Protein AF-A0A0F9MLT6-F1 (afdb_monomer)

Radius of gyration: 24.81 Å; Cα contacts (8 Å, |Δi|>4): 123; chains: 1; bounding box: 58×49×63 Å

Nearest PDB structures (foldseek):
  3cra-assembly1_A  TM=8.808E-01  e=5.883E-10  Escherichia coli K-12
  3cra-assembly1_B  TM=7.191E-01  e=1.212E-10  Escherichia coli K-12
  3crc-assembly1_B  TM=7.198E-01  e=2.195E-09  Escherichia coli K-12
  5ie9-assembly1_C  TM=7.929E-01  e=5.640E-02  Bacillus cereus

Mean predicted aligned error: 12.34 Å

Structure (mmCIF, N/CA/C/O backbone):
data_AF-A0A0F9MLT6-F1
#
_entry.id   AF-A0A0F9MLT6-F1
#
loop_
_atom_site.group_PDB
_atom_site.id
_atom_site.type_symbol
_atom_site.label_atom_id
_atom_site.label_alt_id
_atom_site.label_comp_id
_atom_site.label_asym_id
_atom_site.label_entity_id
_atom_site.label_seq_id
_atom_site.pdbx_PDB_ins_code
_atom_site.Cartn_x
_atom_site.Cartn_y
_atom_site.Cartn_z
_atom_site.occupancy
_atom_site.B_iso_or_equiv
_atom_site.auth_seq_id
_atom_site.auth_comp_id
_atom_site.auth_asym_id
_atom_site.auth_atom_id
_atom_site.pdbx_PDB_model_num
ATOM 1 N N . ARG A 1 1 ? -17.584 10.308 -14.065 1.00 58.72 1 ARG A N 1
ATOM 2 C CA . ARG A 1 1 ? -16.206 10.814 -13.891 1.00 58.72 1 ARG A CA 1
ATOM 3 C C . ARG A 1 1 ? -16.273 12.293 -14.201 1.00 58.72 1 ARG A C 1
ATOM 5 O O . ARG A 1 1 ? -17.079 12.650 -15.048 1.00 58.72 1 ARG A O 1
ATOM 12 N N . ASP A 1 2 ? -15.562 13.112 -13.441 1.00 84.62 2 ASP A N 1
ATOM 13 C CA . ASP A 1 2 ? -15.470 14.539 -13.727 1.00 84.62 2 ASP A CA 1
ATOM 14 C C . ASP A 1 2 ? -14.322 14.723 -14.721 1.00 84.62 2 ASP A C 1
ATOM 16 O O . ASP A 1 2 ? -13.151 14.760 -14.342 1.00 84.62 2 ASP A O 1
ATOM 20 N N . ASP A 1 3 ? -14.658 14.653 -16.006 1.00 90.69 3 ASP A N 1
ATOM 21 C CA . ASP A 1 3 ? -13.666 14.680 -17.080 1.00 90.69 3 ASP A CA 1
ATOM 22 C C . ASP A 1 3 ? -13.005 16.068 -17.199 1.00 90.69 3 ASP A C 1
ATOM 24 O O . ASP A 1 3 ? -11.862 16.157 -17.653 1.00 90.69 3 ASP A O 1
ATOM 28 N N . ASP A 1 4 ? -13.667 17.127 -16.716 1.00 91.06 4 ASP A N 1
ATOM 29 C CA . ASP A 1 4 ? -13.109 18.480 -16.654 1.00 91.06 4 ASP A CA 1
ATOM 30 C C . ASP A 1 4 ? -12.012 18.572 -15.586 1.00 91.06 4 ASP A C 1
ATOM 32 O O . ASP A 1 4 ? -10.912 19.040 -15.885 1.00 91.06 4 ASP A O 1
ATOM 36 N N . ALA A 1 5 ? -12.245 18.014 -14.392 1.00 85.56 5 ALA A N 1
ATOM 37 C CA . ALA A 1 5 ? -11.213 17.927 -13.356 1.00 85.56 5 ALA A CA 1
ATOM 38 C C . ALA A 1 5 ? -9.995 17.100 -13.815 1.00 85.56 5 ALA A C 1
ATOM 40 O O . ALA A 1 5 ? -8.851 17.475 -13.577 1.00 85.56 5 ALA A O 1
ATOM 41 N N . VAL A 1 6 ? -10.213 15.988 -14.533 1.00 89.06 6 VAL A N 1
ATOM 42 C CA . VAL A 1 6 ? -9.104 15.190 -15.097 1.00 89.06 6 VAL A CA 1
ATOM 43 C C . VAL A 1 6 ? -8.311 15.992 -16.130 1.00 89.06 6 VAL A C 1
ATOM 45 O O . VAL A 1 6 ? -7.084 15.896 -16.175 1.00 89.06 6 VAL A O 1
ATOM 48 N N . ARG A 1 7 ? -8.988 16.776 -16.974 1.00 93.44 7 ARG A N 1
ATOM 49 C CA . ARG A 1 7 ? -8.332 17.624 -17.974 1.00 93.44 7 ARG A CA 1
ATOM 50 C C . ARG A 1 7 ? -7.461 18.702 -17.324 1.00 93.44 7 ARG A C 1
ATOM 52 O O . ARG A 1 7 ? -6.377 18.963 -17.843 1.00 93.44 7 ARG A O 1
ATOM 59 N N . GLU A 1 8 ? -7.921 19.305 -16.232 1.00 93.50 8 GLU A N 1
ATOM 60 C CA . GLU A 1 8 ? -7.165 20.302 -15.464 1.00 93.50 8 GLU A CA 1
ATOM 61 C C . GLU A 1 8 ? -5.879 19.696 -14.878 1.00 93.50 8 GLU A C 1
ATOM 63 O O . GLU A 1 8 ? -4.784 20.160 -15.193 1.00 93.50 8 GLU A O 1
ATOM 68 N N . GLU A 1 9 ? -5.992 18.564 -14.177 1.00 92.19 9 GLU A N 1
ATOM 69 C CA . GLU A 1 9 ? -4.852 17.838 -13.590 1.00 92.19 9 GLU A CA 1
ATOM 70 C C . GLU A 1 9 ? -3.819 17.393 -14.645 1.00 92.19 9 GLU A C 1
ATOM 72 O O . GLU A 1 9 ? -2.604 17.448 -14.432 1.00 92.19 9 GLU A O 1
ATOM 77 N N . LEU A 1 10 ? -4.280 16.963 -15.826 1.00 94.00 10 LEU A N 1
ATOM 78 C CA . LEU A 1 10 ? -3.387 16.636 -16.943 1.00 94.00 10 LEU A CA 1
ATOM 79 C C . LEU A 1 10 ? -2.669 17.875 -17.495 1.00 94.00 10 LEU A C 1
ATOM 81 O O . LEU A 1 10 ? -1.519 17.767 -17.926 1.00 94.00 10 LEU A O 1
ATOM 85 N N . GLY A 1 11 ? -3.328 19.036 -17.481 1.00 94.38 11 GLY A N 1
ATOM 86 C CA . GLY A 1 11 ? -2.720 20.319 -17.825 1.00 94.38 11 GLY A CA 1
ATOM 87 C C . GLY A 1 11 ? -1.592 20.690 -16.863 1.00 94.38 11 GLY A C 1
ATOM 88 O O . GLY A 1 11 ? -0.494 21.028 -17.311 1.00 94.38 11 GLY A O 1
ATOM 89 N N . ASP A 1 12 ? -1.818 20.534 -15.560 1.00 94.25 12 ASP A N 1
ATOM 90 C CA . ASP A 1 12 ? -0.810 20.796 -14.528 1.00 94.25 12 ASP A CA 1
ATOM 91 C C . ASP A 1 12 ? 0.384 19.843 -14.632 1.00 94.25 12 ASP A C 1
ATOM 93 O O . ASP A 1 12 ? 1.544 20.257 -14.534 1.00 94.25 12 ASP A O 1
ATOM 97 N N . LEU A 1 13 ? 0.130 18.563 -14.914 1.00 94.31 13 LEU A N 1
ATOM 98 C CA . LEU A 1 13 ? 1.196 17.593 -15.148 1.00 94.31 13 LEU A CA 1
ATOM 99 C C . LEU A 1 13 ? 2.006 17.927 -16.411 1.00 94.31 13 LEU A C 1
ATOM 101 O O . LEU A 1 13 ? 3.236 17.824 -16.404 1.00 94.31 13 LEU A O 1
ATOM 105 N N . LEU A 1 14 ? 1.344 18.370 -17.486 1.00 94.50 14 LEU A N 1
ATOM 106 C CA . LEU A 1 14 ? 2.020 18.830 -18.699 1.00 94.50 14 LEU A CA 1
ATOM 107 C C . LEU A 1 14 ? 2.882 20.070 -18.426 1.00 94.50 14 LEU A C 1
ATOM 109 O O . LEU A 1 14 ? 4.009 20.143 -18.922 1.00 94.50 14 LEU A O 1
ATOM 113 N N . LEU A 1 15 ? 2.401 21.006 -17.603 1.00 95.06 15 LEU A N 1
ATOM 114 C CA . LEU A 1 15 ? 3.163 22.185 -17.193 1.00 95.06 15 LEU A CA 1
ATOM 115 C C . LEU A 1 15 ? 4.480 21.793 -16.508 1.00 95.06 15 LEU A C 1
ATOM 117 O O . LEU A 1 15 ? 5.524 22.349 -16.851 1.00 95.06 15 LEU A O 1
ATOM 121 N N . GLN A 1 16 ? 4.466 20.799 -15.610 1.00 95.38 16 GLN A N 1
ATOM 122 C CA . GLN A 1 16 ? 5.691 20.295 -14.969 1.00 95.38 16 GLN A CA 1
ATOM 123 C C . GLN A 1 16 ? 6.699 19.758 -15.995 1.00 95.38 16 GLN A C 1
ATOM 125 O O . GLN A 1 16 ? 7.893 20.057 -15.918 1.00 95.38 16 GLN A O 1
ATOM 130 N N . ILE A 1 17 ? 6.229 18.995 -16.988 1.00 95.31 17 ILE A N 1
ATOM 131 C CA . ILE A 1 17 ? 7.084 18.435 -18.046 1.00 95.31 17 ILE A CA 1
ATOM 132 C C . ILE A 1 17 ? 7.727 19.557 -18.867 1.00 95.31 17 ILE A C 1
ATOM 134 O O . ILE A 1 17 ? 8.944 19.553 -19.060 1.00 95.31 17 ILE A O 1
ATOM 138 N N . VAL A 1 18 ? 6.928 20.533 -19.311 1.00 95.25 18 VAL A N 1
ATOM 139 C CA . VAL A 1 18 ? 7.412 21.685 -20.089 1.00 95.25 18 VAL A CA 1
ATOM 140 C C . VAL A 1 18 ? 8.435 22.488 -19.287 1.00 95.25 18 VAL A C 1
ATOM 142 O O . VAL A 1 18 ? 9.485 22.852 -19.818 1.00 95.25 18 VAL A O 1
ATOM 145 N N . PHE A 1 19 ? 8.176 22.718 -17.998 1.00 96.56 19 PHE A N 1
ATOM 146 C CA . PHE A 1 19 ? 9.077 23.471 -17.130 1.00 96.56 19 PHE A CA 1
ATOM 147 C C . PHE A 1 19 ? 10.428 22.764 -16.952 1.00 96.56 19 PHE A C 1
ATOM 149 O O . PHE A 1 19 ? 11.484 23.376 -17.122 1.00 96.56 19 PHE A O 1
ATOM 156 N N . HIS A 1 20 ? 10.425 21.453 -16.691 1.00 96.00 20 HIS A N 1
ATOM 157 C CA . HIS A 1 20 ? 11.659 20.674 -16.578 1.00 96.00 20 HIS A CA 1
ATOM 158 C C . HIS A 1 20 ? 12.439 20.590 -17.893 1.00 96.00 20 HIS A C 1
ATOM 160 O O . HIS A 1 20 ? 13.666 20.713 -17.868 1.00 96.00 20 HIS A O 1
ATOM 166 N N . ALA A 1 21 ? 11.754 20.422 -19.028 1.00 95.69 21 ALA A N 1
ATOM 167 C CA . ALA A 1 21 ? 12.383 20.446 -20.347 1.00 95.69 21 ALA A CA 1
ATOM 168 C C . ALA A 1 21 ? 13.030 21.810 -20.630 1.00 95.69 21 ALA A C 1
ATOM 170 O O . ALA A 1 21 ? 14.153 21.865 -21.125 1.00 95.69 21 ALA A O 1
ATOM 171 N N . ARG A 1 22 ? 12.381 22.914 -20.238 1.00 95.50 22 ARG A N 1
ATOM 172 C CA . ARG A 1 22 ? 12.958 24.254 -20.385 1.00 95.50 22 ARG A CA 1
ATOM 173 C C . ARG A 1 22 ? 14.213 24.446 -19.531 1.00 95.50 22 ARG A C 1
ATOM 175 O O . ARG A 1 22 ? 15.230 24.903 -20.044 1.00 95.50 22 ARG A O 1
ATOM 182 N N . LEU A 1 23 ? 14.177 24.040 -18.261 1.00 95.88 23 LEU A N 1
ATOM 183 C CA . LEU A 1 23 ? 15.349 24.087 -17.376 1.00 95.88 23 LEU A CA 1
ATOM 184 C C . LEU A 1 23 ? 16.500 23.190 -17.861 1.00 95.88 23 LEU A C 1
ATOM 186 O O . LEU A 1 23 ? 17.663 23.446 -17.554 1.00 95.88 23 LEU A O 1
ATOM 190 N N . ALA A 1 24 ? 16.200 22.081 -18.540 1.00 96.25 24 ALA A N 1
ATOM 191 C CA . ALA A 1 24 ? 17.212 21.224 -19.156 1.00 96.25 24 ALA A CA 1
ATOM 192 C C . ALA A 1 24 ? 17.819 21.877 -20.406 1.00 96.25 24 ALA A C 1
ATOM 194 O O . ALA A 1 24 ? 19.039 21.847 -20.567 1.00 96.25 24 ALA A O 1
ATOM 195 N N . GLN A 1 25 ? 16.990 22.533 -21.220 1.00 95.94 25 GLN A N 1
ATOM 196 C CA . GLN A 1 25 ? 17.418 23.265 -22.410 1.00 95.94 25 GLN A CA 1
ATOM 197 C C . GLN A 1 25 ? 18.344 24.434 -22.054 1.00 95.94 25 GLN A C 1
ATOM 199 O O . GLN A 1 25 ? 19.357 24.633 -22.715 1.00 95.94 25 GLN A O 1
ATOM 204 N N . GLU A 1 26 ? 18.048 25.175 -20.982 1.00 95.62 26 GLU A N 1
ATOM 205 C CA . GLU A 1 26 ? 18.910 26.261 -20.478 1.00 95.62 26 GLU A CA 1
ATOM 206 C C . GLU A 1 26 ? 20.291 25.779 -20.016 1.00 95.62 26 GLU A C 1
ATOM 208 O O . GLU A 1 26 ? 21.240 26.556 -19.981 1.00 95.62 26 GLU A O 1
ATOM 213 N N . ARG A 1 27 ? 20.410 24.492 -19.680 1.00 96.06 27 ARG A N 1
ATOM 214 C CA . ARG A 1 27 ? 21.672 23.830 -19.328 1.00 96.06 27 ARG A CA 1
ATOM 215 C C . ARG A 1 27 ? 22.271 23.048 -20.499 1.00 96.06 27 ARG A C 1
ATOM 217 O O . ARG A 1 27 ? 23.169 22.244 -20.273 1.00 96.06 27 ARG A O 1
ATOM 224 N N . GLU A 1 28 ? 21.743 23.241 -21.709 1.00 95.00 28 GLU A N 1
ATOM 225 C CA . GLU A 1 28 ? 22.167 22.568 -22.945 1.00 95.00 28 GLU A CA 1
ATOM 226 C C . GLU A 1 28 ? 22.152 21.025 -22.849 1.00 95.00 28 GLU A C 1
ATOM 228 O O . GLU A 1 28 ? 22.910 20.343 -23.532 1.00 95.00 28 GLU A O 1
ATOM 233 N N . ALA A 1 29 ? 21.296 20.452 -21.992 1.00 96.19 29 ALA A N 1
ATOM 234 C CA . ALA A 1 29 ? 21.273 19.010 -21.730 1.00 96.19 29 ALA A CA 1
ATOM 235 C C . ALA A 1 29 ? 20.342 18.234 -22.679 1.00 96.19 29 ALA A C 1
ATOM 237 O O . ALA A 1 29 ? 20.745 17.223 -23.246 1.00 96.19 29 ALA A O 1
ATOM 238 N N . PHE A 1 30 ? 19.087 18.674 -22.798 1.00 96.62 30 PHE A N 1
ATOM 239 C CA . PHE A 1 30 ? 18.061 18.140 -23.704 1.00 96.62 30 PHE A CA 1
ATOM 240 C C . PHE A 1 30 ? 16.887 19.122 -23.779 1.00 96.62 30 PHE A C 1
ATOM 242 O O . PHE A 1 30 ? 16.758 19.995 -22.914 1.00 96.62 30 PHE A O 1
ATOM 249 N N . ASP A 1 31 ? 16.007 18.961 -24.765 1.00 95.06 31 ASP A N 1
ATOM 250 C CA . ASP A 1 31 ? 14.795 19.770 -24.910 1.00 95.06 31 ASP A CA 1
ATOM 251 C C . ASP A 1 31 ? 13.493 18.941 -24.944 1.00 95.06 31 ASP A C 1
ATOM 253 O O . ASP A 1 31 ? 13.466 17.731 -24.707 1.00 95.06 31 ASP A O 1
ATOM 257 N N . MET A 1 32 ? 12.364 19.614 -25.189 1.00 94.88 32 MET A N 1
ATOM 258 C CA . MET A 1 32 ? 11.056 18.958 -25.254 1.00 94.88 32 MET A CA 1
ATOM 259 C C . MET A 1 32 ? 10.951 17.965 -26.425 1.00 94.88 32 MET A C 1
ATOM 261 O O . MET A 1 32 ? 10.276 16.942 -26.303 1.00 94.88 32 MET A O 1
ATOM 265 N N . SER A 1 33 ? 11.626 18.234 -27.543 1.00 94.62 33 SER A N 1
ATOM 266 C CA . SER A 1 33 ? 11.664 17.345 -28.706 1.00 94.62 33 SER A CA 1
ATOM 267 C C . SER A 1 33 ? 12.351 16.029 -28.349 1.00 94.62 33 SER A C 1
ATOM 269 O O . SER A 1 33 ? 11.846 14.962 -28.703 1.00 94.62 33 SER A O 1
ATOM 271 N N . ASP A 1 34 ? 13.444 16.090 -27.585 1.00 93.44 34 ASP A N 1
ATOM 272 C CA . ASP A 1 34 ? 14.153 14.904 -27.094 1.00 93.44 34 ASP A CA 1
ATOM 273 C C . ASP A 1 34 ? 13.278 14.053 -26.165 1.00 93.44 34 ASP A C 1
ATOM 275 O O . ASP A 1 34 ? 13.250 12.825 -26.277 1.00 93.44 34 ASP A O 1
ATOM 279 N N . VAL A 1 35 ? 12.510 14.692 -25.271 1.00 93.62 35 VAL A N 1
ATOM 280 C CA . VAL A 1 35 ? 11.569 14.001 -24.372 1.00 93.62 35 VAL A CA 1
ATOM 281 C C . VAL A 1 35 ? 10.480 13.280 -25.173 1.00 93.62 35 VAL A C 1
ATOM 283 O O . VAL A 1 35 ? 10.226 12.095 -24.935 1.00 93.62 35 VAL A O 1
ATOM 286 N N . VAL A 1 36 ? 9.863 13.968 -26.143 1.00 94.12 36 VAL A N 1
ATOM 287 C CA . VAL A 1 36 ? 8.805 13.406 -27.004 1.00 94.12 36 VAL A CA 1
ATOM 288 C C . VAL A 1 36 ? 9.344 12.268 -27.869 1.00 94.12 36 VAL A C 1
ATOM 290 O O . VAL A 1 36 ? 8.702 11.220 -27.984 1.00 94.12 36 VAL A O 1
ATOM 293 N N . LYS A 1 37 ? 10.541 12.427 -28.435 1.00 91.56 37 LYS A N 1
ATOM 294 C CA . LYS A 1 37 ? 11.204 11.373 -29.202 1.00 91.56 37 LYS A CA 1
ATOM 295 C C . LYS A 1 37 ? 11.505 10.161 -28.322 1.00 91.56 37 LYS A C 1
ATOM 297 O O . LYS A 1 37 ? 11.128 9.051 -28.673 1.00 91.56 37 LYS A O 1
ATOM 302 N N . GLY A 1 38 ? 12.066 10.369 -27.132 1.00 88.75 38 GLY A N 1
ATOM 303 C CA . GLY A 1 38 ? 12.405 9.287 -26.209 1.00 88.75 38 GLY A CA 1
ATOM 304 C C . GLY A 1 38 ? 11.201 8.460 -25.744 1.00 88.75 38 GLY A C 1
ATOM 305 O O . GLY A 1 38 ? 11.329 7.246 -25.573 1.00 88.75 38 GLY A O 1
ATOM 306 N N . ILE A 1 39 ? 10.028 9.074 -25.534 1.00 87.88 39 ILE A N 1
ATOM 307 C CA . ILE A 1 39 ? 8.804 8.314 -25.227 1.00 87.88 39 ILE A CA 1
ATOM 308 C C . ILE A 1 39 ? 8.218 7.640 -26.471 1.00 87.88 39 ILE A C 1
ATOM 310 O O . ILE A 1 39 ? 7.756 6.507 -26.359 1.00 87.88 39 ILE A O 1
ATOM 314 N N . SER A 1 40 ? 8.285 8.282 -27.641 1.00 85.81 40 SER A N 1
ATOM 315 C CA . SER A 1 40 ? 7.812 7.709 -28.910 1.00 85.81 40 SER A CA 1
ATOM 316 C C . SER A 1 40 ? 8.615 6.463 -29.287 1.00 85.81 40 SER A C 1
ATOM 318 O O . SER A 1 40 ? 8.032 5.405 -29.518 1.00 85.81 40 SER A O 1
ATOM 320 N N . ASP A 1 41 ? 9.944 6.551 -29.227 1.00 85.38 41 ASP A N 1
ATOM 321 C CA . ASP A 1 41 ? 10.852 5.433 -29.489 1.00 85.38 41 ASP A CA 1
ATOM 322 C C . ASP A 1 41 ? 10.596 4.285 -28.501 1.00 85.38 41 ASP A C 1
ATOM 324 O O . ASP A 1 41 ? 10.468 3.134 -28.914 1.00 85.38 41 ASP A O 1
ATOM 328 N N . LYS A 1 42 ? 10.412 4.586 -27.204 1.00 79.56 42 LYS A N 1
ATOM 329 C CA . LYS A 1 42 ? 10.029 3.582 -26.191 1.00 79.56 42 LYS A CA 1
ATOM 330 C C . LYS A 1 42 ? 8.661 2.971 -26.450 1.00 79.56 42 LYS A C 1
ATOM 332 O O . LYS A 1 42 ? 8.454 1.800 -26.157 1.00 79.56 42 LYS A O 1
ATOM 337 N N . MET A 1 43 ? 7.694 3.756 -26.914 1.00 78.31 43 MET A N 1
ATOM 338 C CA . MET A 1 43 ? 6.346 3.272 -27.190 1.00 78.31 43 MET A CA 1
ATOM 339 C C . MET A 1 43 ? 6.376 2.257 -28.334 1.00 78.31 43 MET A C 1
ATOM 341 O O . MET A 1 43 ? 5.800 1.178 -28.186 1.00 78.31 43 MET A O 1
ATOM 345 N N . VAL A 1 44 ? 7.124 2.559 -29.399 1.00 78.25 44 VAL A N 1
ATOM 346 C CA . VAL A 1 44 ? 7.354 1.662 -30.540 1.00 78.25 44 VAL A CA 1
ATOM 347 C C . VAL A 1 44 ? 8.183 0.441 -30.130 1.00 78.25 44 VAL A C 1
ATOM 349 O O . VAL A 1 44 ? 7.788 -0.687 -30.423 1.00 78.25 44 VAL A O 1
ATOM 352 N N . SER A 1 45 ? 9.287 0.625 -29.393 1.00 71.94 45 SER A N 1
ATOM 353 C CA . SER A 1 45 ? 10.157 -0.483 -28.966 1.00 71.94 45 SER A CA 1
ATOM 354 C C . SER A 1 45 ? 9.437 -1.463 -28.040 1.00 71.94 45 SER A C 1
ATOM 356 O O . SER A 1 45 ? 9.696 -2.665 -28.080 1.00 71.94 45 SER A O 1
ATOM 358 N N . ARG A 1 46 ? 8.502 -0.979 -27.223 1.00 68.50 46 ARG A N 1
ATOM 359 C CA . ARG A 1 46 ? 7.805 -1.786 -26.218 1.00 68.50 46 ARG A CA 1
ATOM 360 C C . ARG A 1 46 ? 6.486 -2.382 -26.681 1.00 68.50 46 ARG A C 1
ATOM 362 O O . ARG A 1 46 ? 6.013 -3.321 -26.052 1.00 68.50 46 ARG A O 1
ATOM 369 N N . HIS A 1 47 ? 5.900 -1.881 -27.764 1.00 69.81 47 HIS A N 1
ATOM 370 C CA . HIS A 1 47 ? 4.641 -2.409 -28.291 1.00 69.81 47 HIS A CA 1
ATOM 371 C C . HIS A 1 47 ? 4.791 -2.850 -29.750 1.00 69.81 47 HIS A C 1
ATOM 373 O O . HIS A 1 47 ? 4.064 -2.363 -30.615 1.00 69.81 47 HIS A O 1
ATOM 379 N N . PRO A 1 48 ? 5.695 -3.803 -30.052 1.00 67.25 48 PRO A N 1
ATOM 380 C CA . PRO A 1 48 ? 5.832 -4.332 -31.405 1.00 67.25 48 PRO A CA 1
ATOM 381 C C . PRO A 1 48 ? 4.547 -5.007 -31.904 1.00 67.25 48 PRO A C 1
ATOM 383 O O . PRO A 1 48 ? 4.368 -5.112 -33.100 1.00 67.25 48 PRO A O 1
ATOM 386 N N . HIS A 1 49 ? 3.626 -5.411 -31.028 1.00 65.88 49 HIS A N 1
ATOM 387 C CA . HIS A 1 49 ? 2.301 -5.918 -31.409 1.00 65.88 49 HIS A CA 1
ATOM 388 C C . HIS A 1 49 ? 1.340 -4.821 -31.896 1.00 65.88 49 HIS A C 1
ATOM 390 O O . HIS A 1 49 ? 0.387 -5.111 -32.608 1.00 65.88 49 HIS A O 1
ATOM 396 N N . VAL A 1 50 ? 1.569 -3.562 -31.502 1.00 67.62 50 VAL A N 1
ATOM 397 C CA . VAL A 1 50 ? 0.786 -2.398 -31.958 1.00 67.62 50 VAL A CA 1
ATOM 398 C C . VAL A 1 50 ? 1.447 -1.741 -33.170 1.00 67.62 50 VAL A C 1
ATOM 400 O O . VAL A 1 50 ? 0.757 -1.235 -34.049 1.00 67.62 50 VAL A O 1
ATOM 403 N N . PHE A 1 51 ? 2.783 -1.739 -33.216 1.00 68.38 51 PHE A N 1
ATOM 404 C CA . PHE A 1 51 ? 3.578 -1.004 -34.207 1.00 68.38 51 PHE A CA 1
ATOM 405 C C . PHE A 1 51 ? 4.415 -1.908 -35.141 1.00 68.38 51 PHE A C 1
ATOM 407 O O . PHE A 1 51 ? 5.265 -1.405 -35.871 1.00 68.38 51 PHE A O 1
ATOM 414 N N . GLY A 1 52 ? 4.207 -3.229 -35.112 1.00 64.75 52 GLY A N 1
ATOM 415 C CA . GLY A 1 52 ? 4.987 -4.260 -35.817 1.00 64.75 52 GLY A CA 1
ATOM 416 C C . GLY A 1 52 ? 4.186 -5.558 -36.061 1.00 64.75 52 GLY A C 1
ATOM 417 O O . GLY A 1 52 ? 3.009 -5.487 -36.395 1.00 64.75 52 GLY A O 1
ATOM 418 N N . SER A 1 53 ? 4.827 -6.734 -35.970 1.00 56.75 53 SER A N 1
ATOM 419 C CA . SER A 1 53 ? 4.283 -8.048 -36.384 1.00 56.75 53 SER A CA 1
ATOM 420 C C . SER A 1 53 ? 3.217 -8.647 -35.447 1.00 56.75 53 SER A C 1
ATOM 422 O O . SER A 1 53 ? 3.185 -8.327 -34.264 1.00 56.75 53 SER A O 1
ATOM 424 N N . GLU A 1 54 ? 2.366 -9.537 -35.979 1.00 50.78 54 GLU A N 1
ATOM 425 C CA . GLU A 1 54 ? 1.288 -10.235 -35.251 1.00 50.78 54 GLU A CA 1
ATOM 426 C C . GLU A 1 54 ? 1.839 -11.148 -34.136 1.00 50.78 54 GLU A C 1
ATOM 428 O O . GLU A 1 54 ? 2.767 -11.922 -34.362 1.00 50.78 54 GLU A O 1
ATOM 433 N N . PHE A 1 55 ? 1.258 -11.052 -32.935 1.00 54.25 55 PHE A N 1
ATOM 434 C CA . PHE A 1 55 ? 1.552 -11.916 -31.784 1.00 54.25 55 PHE A CA 1
ATOM 435 C C . PHE A 1 55 ? 0.288 -12.681 -31.382 1.00 54.25 55 PHE A C 1
ATOM 437 O O . PHE A 1 55 ? -0.815 -12.144 -31.492 1.00 54.25 55 PHE A O 1
ATOM 444 N N . GLU A 1 56 ? 0.447 -13.913 -30.893 1.00 52.56 56 GLU A N 1
ATOM 445 C CA . GLU A 1 56 ? -0.676 -14.824 -30.641 1.00 52.56 56 GLU A CA 1
ATOM 446 C C . GLU A 1 56 ? -1.310 -14.647 -29.246 1.00 52.56 56 GLU A C 1
ATOM 448 O O . GLU A 1 56 ? -2.498 -14.938 -29.089 1.00 52.56 56 GLU A O 1
ATOM 453 N N . THR A 1 57 ? -0.590 -14.127 -28.232 1.00 57.09 57 THR A N 1
ATOM 454 C CA . THR A 1 57 ? -1.128 -14.007 -26.857 1.00 57.09 57 THR A CA 1
ATOM 455 C C . THR A 1 57 ? -0.663 -12.774 -26.056 1.00 57.09 57 THR A C 1
ATOM 457 O O . THR A 1 57 ? 0.402 -12.201 -26.278 1.00 57.09 57 THR A O 1
ATOM 460 N N . ALA A 1 58 ? -1.469 -12.354 -25.067 1.00 55.25 58 ALA A N 1
ATOM 461 C CA . ALA A 1 58 ? -1.194 -11.189 -24.212 1.00 55.25 58 ALA A CA 1
ATOM 462 C C . ALA A 1 58 ? -0.061 -11.413 -23.184 1.00 55.25 58 ALA A C 1
ATOM 464 O O . ALA A 1 58 ? 0.588 -10.456 -22.760 1.00 55.25 58 ALA A O 1
ATOM 465 N N . GLU A 1 59 ? 0.192 -12.660 -22.783 1.00 56.47 59 GLU A N 1
ATOM 466 C CA . GLU A 1 59 ? 1.243 -13.013 -21.816 1.00 56.47 59 GLU A CA 1
ATOM 467 C C . GLU A 1 59 ? 2.644 -12.914 -22.440 1.00 56.47 59 GLU A C 1
ATOM 469 O O . GLU A 1 59 ? 3.568 -12.390 -21.810 1.00 56.47 59 GLU A O 1
ATOM 474 N N . GLU A 1 60 ? 2.786 -13.293 -23.715 1.00 57.72 60 GLU A N 1
ATOM 475 C CA . GLU A 1 60 ? 4.023 -13.128 -24.492 1.00 57.72 60 GLU A CA 1
ATOM 476 C C . GLU A 1 60 ? 4.401 -11.649 -24.668 1.00 57.72 60 GLU A C 1
ATOM 478 O O . GLU A 1 60 ? 5.574 -11.276 -24.570 1.00 57.72 60 GLU A O 1
ATOM 483 N N . VAL A 1 61 ? 3.399 -10.783 -24.840 1.00 59.12 61 VAL A N 1
ATOM 484 C CA . VAL A 1 61 ? 3.579 -9.330 -24.967 1.00 59.12 61 VAL A CA 1
ATOM 485 C C . VAL A 1 61 ? 4.148 -8.714 -23.684 1.00 59.12 61 VAL A C 1
ATOM 487 O O . VAL A 1 61 ? 5.057 -7.883 -23.747 1.00 59.12 61 VAL A O 1
ATOM 490 N N . VAL A 1 62 ? 3.653 -9.122 -22.509 1.00 58.31 62 VAL A N 1
ATOM 491 C CA . VAL A 1 62 ? 4.131 -8.607 -21.211 1.00 58.31 62 VAL A CA 1
ATOM 492 C C . VAL A 1 62 ? 5.549 -9.101 -20.902 1.00 58.31 62 VAL A C 1
ATOM 494 O O . VAL A 1 62 ? 6.364 -8.330 -20.384 1.00 58.31 62 VAL A O 1
ATOM 497 N N . GLY A 1 63 ? 5.866 -10.354 -21.250 1.00 61.22 63 GLY A N 1
ATOM 498 C CA . GLY A 1 63 ? 7.203 -10.933 -21.086 1.00 61.22 63 GLY A CA 1
ATOM 499 C C . GLY A 1 63 ? 8.274 -10.187 -21.888 1.00 61.22 63 GLY A C 1
ATOM 500 O O . GLY A 1 63 ? 9.260 -9.715 -21.314 1.00 61.22 63 GLY A O 1
ATOM 501 N N . GLN A 1 64 ? 8.042 -9.980 -23.188 1.00 61.03 64 GLN A N 1
ATOM 502 C CA . GLN A 1 64 ? 8.993 -9.280 -24.065 1.00 61.03 64 GLN A CA 1
ATOM 503 C C . GLN A 1 64 ? 9.127 -7.783 -23.738 1.00 61.03 64 GLN A C 1
ATOM 505 O O . GLN A 1 64 ? 10.209 -7.204 -23.872 1.00 61.03 64 GLN A O 1
ATOM 510 N N . TRP A 1 65 ? 8.056 -7.143 -23.253 1.00 59.22 65 TRP A N 1
ATOM 511 C CA . TRP A 1 65 ? 8.082 -5.744 -22.803 1.00 59.22 65 TRP A CA 1
ATOM 512 C C . TRP A 1 65 ? 9.052 -5.516 -21.633 1.00 59.22 65 TRP A C 1
ATOM 514 O O . TRP A 1 65 ? 9.750 -4.499 -21.570 1.00 59.22 65 TRP A O 1
ATOM 524 N N . GLU A 1 66 ? 9.108 -6.459 -20.691 1.00 56.91 66 GLU A N 1
ATOM 525 C CA . GLU A 1 66 ? 10.039 -6.435 -19.556 1.00 56.91 66 GLU A CA 1
ATOM 526 C C . GLU A 1 66 ? 11.469 -6.823 -19.965 1.00 56.91 66 GLU A C 1
ATOM 528 O O . GLU A 1 66 ? 12.429 -6.281 -19.413 1.00 56.91 66 GLU A O 1
ATOM 533 N N . GLU A 1 67 ? 11.628 -7.726 -20.935 1.00 63.41 67 GLU A N 1
ATOM 534 C CA . GLU A 1 67 ? 12.936 -8.147 -21.450 1.00 63.41 67 GLU A CA 1
ATOM 535 C C . GLU A 1 67 ? 13.651 -7.001 -22.176 1.00 63.41 67 GLU A C 1
ATOM 537 O O . GLU A 1 67 ? 14.779 -6.652 -21.826 1.00 63.41 67 GLU A O 1
ATOM 542 N N . ARG A 1 68 ? 12.940 -6.267 -23.038 1.00 63.09 68 ARG A N 1
ATOM 543 C CA . ARG A 1 68 ? 13.472 -5.048 -23.675 1.00 63.09 68 ARG A CA 1
ATOM 544 C C . ARG A 1 68 ? 13.788 -3.934 -22.673 1.00 63.09 68 ARG A C 1
ATOM 546 O O . ARG A 1 68 ? 14.737 -3.175 -22.851 1.00 63.09 68 ARG A O 1
ATOM 553 N N . LYS A 1 69 ? 13.060 -3.860 -21.551 1.00 59.19 69 LYS A N 1
ATOM 554 C CA . LYS A 1 69 ? 13.412 -2.959 -20.436 1.00 59.19 69 LYS A CA 1
ATOM 555 C C . LYS A 1 69 ? 14.730 -3.322 -19.746 1.00 59.19 69 LYS A C 1
ATOM 557 O O . LYS A 1 69 ? 15.320 -2.433 -19.124 1.00 59.19 69 LYS A O 1
ATOM 562 N N . LYS A 1 70 ? 15.151 -4.592 -19.779 1.00 57.91 70 LYS A N 1
ATOM 563 C CA . LYS A 1 70 ? 16.466 -5.019 -19.276 1.00 57.91 70 LYS A CA 1
ATOM 564 C C . LYS A 1 70 ? 17.574 -4.628 -20.255 1.00 57.91 70 LYS A C 1
ATOM 566 O O . LYS A 1 70 ? 18.604 -4.144 -19.803 1.00 57.91 70 LYS A O 1
ATOM 571 N N . GLU A 1 71 ? 17.335 -4.763 -21.559 1.00 58.75 71 GLU A N 1
ATOM 572 C CA . GLU A 1 71 ? 18.294 -4.388 -22.612 1.00 58.75 71 GLU A CA 1
ATOM 573 C C . GLU A 1 71 ? 18.555 -2.869 -22.668 1.00 58.75 71 GLU A C 1
ATOM 575 O O . GLU A 1 71 ? 19.690 -2.437 -22.851 1.00 58.75 71 GLU A O 1
ATOM 580 N N . GLU A 1 72 ? 17.528 -2.040 -22.435 1.00 54.47 72 GLU A N 1
ATOM 581 C CA . GLU A 1 72 ? 17.612 -0.570 -22.526 1.00 54.47 72 GLU A CA 1
ATOM 582 C C . GLU A 1 72 ? 18.268 0.130 -21.309 1.00 54.47 72 GLU A C 1
ATOM 584 O O . GLU A 1 72 ? 18.479 1.345 -21.344 1.00 54.47 72 GLU A O 1
ATOM 589 N N . GLY A 1 73 ? 18.562 -0.558 -20.198 1.00 51.47 73 GLY A N 1
ATOM 590 C CA . GLY A 1 73 ? 18.890 0.121 -18.937 1.00 51.47 73 GLY A CA 1
ATOM 591 C C . GLY A 1 73 ? 20.013 -0.509 -18.126 1.00 51.47 73 GLY A C 1
ATOM 592 O O . GLY A 1 73 ? 19.720 -1.433 -17.378 1.00 51.47 73 GLY A O 1
ATOM 593 N N . LYS A 1 74 ? 21.217 0.097 -18.224 1.00 48.84 74 LYS A N 1
ATOM 594 C CA . LYS A 1 74 ? 22.388 0.078 -17.307 1.00 48.84 74 LYS A CA 1
ATOM 595 C C . LYS A 1 74 ? 22.549 -1.214 -16.506 1.00 48.84 74 LYS A C 1
ATOM 597 O O . LYS A 1 74 ? 21.728 -1.415 -15.622 1.00 48.84 74 LYS A O 1
ATOM 602 N N . MET A 1 75 ? 23.624 -1.987 -16.752 1.00 42.31 75 MET A N 1
ATOM 603 C CA . MET A 1 75 ? 24.046 -3.153 -15.944 1.00 42.31 75 MET A CA 1
ATOM 604 C C . MET A 1 75 ? 23.508 -3.049 -14.515 1.00 42.31 75 MET A C 1
ATOM 606 O O . MET A 1 75 ? 24.015 -2.281 -13.700 1.00 42.31 75 MET A O 1
ATOM 610 N N . ARG A 1 76 ? 22.398 -3.737 -14.261 1.00 53.22 76 ARG A N 1
ATOM 611 C CA . ARG A 1 76 ? 21.824 -3.824 -12.929 1.00 53.22 76 ARG A CA 1
ATOM 612 C C . ARG A 1 76 ? 22.597 -4.930 -12.246 1.00 53.22 76 ARG A C 1
ATOM 614 O O . ARG A 1 76 ? 22.538 -6.066 -12.710 1.0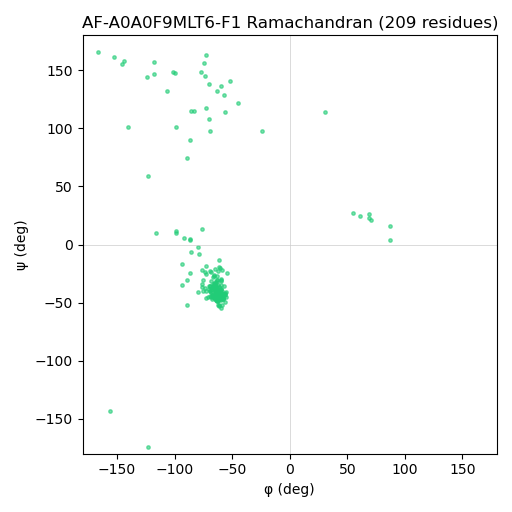0 53.22 76 ARG A O 1
ATOM 621 N N . GLU A 1 77 ? 23.354 -4.586 -11.213 1.00 58.41 77 GLU A N 1
ATOM 622 C CA . GLU A 1 77 ? 24.117 -5.565 -10.437 1.00 58.41 77 GLU A CA 1
ATOM 623 C C . GLU A 1 77 ? 23.169 -6.524 -9.700 1.00 58.41 77 GLU A C 1
ATOM 625 O O . GLU A 1 77 ? 23.507 -7.685 -9.485 1.00 58.41 77 GLU A O 1
ATOM 630 N N . SER A 1 78 ? 21.947 -6.074 -9.383 1.00 69.12 78 SER A N 1
ATOM 631 C CA . SER A 1 78 ? 20.904 -6.877 -8.750 1.00 69.12 78 SER A CA 1
ATOM 632 C C . SER A 1 78 ? 19.598 -6.908 -9.547 1.00 69.12 78 SER A C 1
ATOM 634 O O . SER A 1 78 ? 19.116 -5.904 -10.078 1.00 69.12 78 SER A O 1
ATOM 636 N N . LEU A 1 79 ? 18.926 -8.064 -9.525 1.00 63.72 79 LEU A N 1
ATOM 637 C CA . LEU A 1 79 ? 17.552 -8.237 -10.018 1.00 63.72 79 LEU A CA 1
ATOM 638 C C . LEU A 1 79 ? 16.562 -7.253 -9.363 1.00 63.72 79 LEU A C 1
ATOM 640 O O . LEU A 1 79 ? 15.532 -6.899 -9.947 1.00 63.72 79 LEU A O 1
ATOM 644 N N . LEU A 1 80 ? 16.884 -6.764 -8.164 1.00 71.81 80 LEU A N 1
ATOM 645 C CA . LEU A 1 80 ? 16.063 -5.830 -7.396 1.00 71.81 80 LEU A CA 1
ATOM 646 C C . LEU A 1 80 ? 16.307 -4.352 -7.768 1.00 71.81 80 LEU A C 1
ATOM 648 O O . LEU A 1 80 ? 15.528 -3.483 -7.367 1.00 71.81 80 LEU A O 1
ATOM 652 N N . ASP A 1 81 ? 17.296 -4.046 -8.615 1.00 70.69 81 ASP A N 1
ATOM 653 C CA . ASP A 1 81 ? 17.682 -2.666 -8.940 1.00 70.69 81 ASP A CA 1
ATOM 654 C C . ASP A 1 81 ? 16.645 -1.915 -9.781 1.00 70.69 81 ASP A C 1
ATOM 656 O O . ASP A 1 81 ? 16.067 -2.422 -10.748 1.00 70.69 81 ASP A O 1
ATOM 660 N N . GLY A 1 82 ? 16.405 -0.650 -9.445 1.00 69.25 82 GLY A N 1
ATOM 661 C CA . GLY A 1 82 ? 15.418 0.190 -10.130 1.00 69.25 82 GLY A CA 1
ATOM 662 C C . GLY A 1 82 ? 13.997 0.076 -9.572 1.00 69.25 82 GLY A C 1
ATOM 663 O O . GLY A 1 82 ? 13.052 0.491 -10.243 1.00 69.25 82 GLY A O 1
ATOM 664 N N . VAL A 1 83 ? 13.818 -0.481 -8.368 1.00 79.00 83 VAL A N 1
ATOM 665 C CA . VAL A 1 83 ? 12.635 -0.190 -7.545 1.00 79.00 83 VAL A CA 1
ATOM 666 C C . VAL A 1 83 ? 12.919 1.090 -6.741 1.00 79.00 83 VAL A C 1
ATOM 668 O O . VAL A 1 83 ? 13.836 1.084 -5.917 1.00 79.00 83 VAL A O 1
ATOM 671 N N . PRO A 1 84 ? 12.191 2.202 -6.972 1.00 79.00 84 PRO A N 1
ATOM 672 C CA . PRO A 1 84 ? 12.438 3.458 -6.266 1.00 79.00 84 PRO A CA 1
ATOM 673 C C . PRO A 1 84 ? 12.275 3.314 -4.751 1.00 79.00 84 PRO A C 1
ATOM 675 O O . PRO A 1 84 ? 11.295 2.736 -4.282 1.00 79.00 84 PRO A O 1
ATOM 678 N N . ARG A 1 85 ? 13.201 3.898 -3.980 1.00 79.69 85 ARG A N 1
ATOM 679 C CA . ARG A 1 85 ? 13.106 3.947 -2.509 1.00 79.69 85 ARG A CA 1
ATOM 680 C C . ARG A 1 85 ? 11.967 4.844 -2.013 1.00 79.69 85 ARG A C 1
ATOM 682 O O . ARG A 1 85 ? 11.490 4.639 -0.910 1.00 79.69 85 ARG A O 1
ATOM 689 N N . THR A 1 86 ? 11.533 5.801 -2.831 1.00 85.25 86 THR A N 1
ATOM 690 C CA . THR A 1 86 ? 10.450 6.758 -2.539 1.00 85.25 86 THR A CA 1
ATOM 691 C C . THR A 1 86 ? 9.046 6.183 -2.729 1.00 85.25 86 THR A C 1
ATOM 693 O O . THR A 1 86 ? 8.058 6.877 -2.518 1.00 85.25 86 THR A O 1
ATOM 696 N N . MET A 1 87 ? 8.938 4.931 -3.174 1.00 84.69 87 MET A N 1
ATOM 697 C CA . MET A 1 87 ? 7.657 4.264 -3.370 1.00 84.69 87 MET A CA 1
ATOM 698 C C . MET A 1 87 ? 7.021 3.888 -2.023 1.00 84.69 87 MET A C 1
ATOM 700 O O . MET A 1 87 ? 7.759 3.472 -1.128 1.00 84.69 87 MET A O 1
ATOM 704 N N . PRO A 1 88 ? 5.680 3.940 -1.895 1.00 91.38 88 PRO A N 1
ATOM 705 C CA . PRO A 1 88 ? 4.984 3.388 -0.735 1.00 91.38 88 PRO A CA 1
ATOM 706 C C . PRO A 1 88 ? 5.390 1.938 -0.458 1.00 91.38 88 PRO A C 1
ATOM 708 O O . PRO A 1 88 ? 5.566 1.150 -1.393 1.00 91.38 88 PRO A O 1
ATOM 711 N N . SER A 1 89 ? 5.542 1.587 0.819 1.00 92.94 89 SER A N 1
ATOM 712 C CA . SER A 1 89 ? 6.168 0.329 1.243 1.00 92.94 89 SER A CA 1
ATOM 713 C C . SER A 1 89 ? 5.449 -0.915 0.719 1.00 92.94 89 SER A C 1
ATOM 715 O O . SER A 1 89 ? 6.117 -1.827 0.235 1.00 92.94 89 SER A O 1
ATOM 717 N N . LEU A 1 90 ? 4.109 -0.937 0.712 1.00 93.12 90 LEU A N 1
ATOM 718 C CA . LEU A 1 90 ? 3.337 -2.081 0.202 1.00 93.12 90 LEU A CA 1
ATOM 719 C C . LEU A 1 90 ? 3.532 -2.265 -1.305 1.00 93.12 90 LEU A C 1
ATOM 721 O O . LEU A 1 90 ? 3.777 -3.371 -1.786 1.00 93.12 90 LEU A O 1
ATOM 725 N N . LEU A 1 91 ? 3.482 -1.166 -2.062 1.00 89.94 91 LEU A N 1
ATOM 726 C CA . LEU A 1 91 ? 3.716 -1.200 -3.504 1.00 89.94 91 LEU A CA 1
ATOM 727 C C . LEU A 1 91 ? 5.168 -1.578 -3.835 1.00 89.94 91 LEU A C 1
ATOM 729 O O . LEU A 1 91 ? 5.426 -2.299 -4.803 1.00 89.94 91 LEU A O 1
ATOM 733 N N . ARG A 1 92 ? 6.121 -1.115 -3.020 1.00 91.75 92 ARG A N 1
ATOM 734 C CA . ARG A 1 92 ? 7.538 -1.461 -3.136 1.00 91.75 92 ARG A CA 1
ATOM 735 C C . ARG A 1 92 ? 7.763 -2.952 -2.886 1.00 91.75 92 ARG A C 1
ATOM 737 O O . ARG A 1 92 ? 8.420 -3.589 -3.708 1.00 91.75 92 ARG A O 1
ATOM 744 N N . ALA A 1 93 ? 7.187 -3.506 -1.819 1.00 93.50 93 ALA A N 1
ATOM 745 C CA . ALA A 1 93 ? 7.238 -4.932 -1.505 1.00 93.50 93 ALA A CA 1
ATOM 746 C C . ALA A 1 93 ? 6.647 -5.776 -2.647 1.00 93.50 93 ALA A C 1
ATOM 748 O O . ALA A 1 93 ? 7.321 -6.675 -3.148 1.00 93.50 93 ALA A O 1
ATOM 749 N N . ALA A 1 94 ? 5.473 -5.400 -3.170 1.00 91.00 94 ALA A N 1
ATOM 750 C CA . ALA A 1 94 ? 4.836 -6.104 -4.285 1.00 91.00 94 ALA A CA 1
ATOM 751 C C . ALA A 1 94 ? 5.728 -6.139 -5.539 1.00 91.00 94 ALA A C 1
ATOM 753 O O . ALA A 1 94 ? 5.830 -7.163 -6.222 1.00 91.00 94 ALA A O 1
ATOM 754 N N . ARG A 1 95 ? 6.420 -5.030 -5.845 1.00 88.00 95 ARG A N 1
ATOM 755 C CA . ARG A 1 95 ? 7.368 -4.965 -6.970 1.00 88.00 95 ARG A CA 1
ATOM 756 C C . ARG A 1 95 ? 8.617 -5.810 -6.748 1.00 88.00 95 ARG A C 1
ATOM 758 O O . ARG A 1 95 ? 9.086 -6.423 -7.704 1.00 88.00 95 ARG A O 1
ATOM 765 N N . LEU A 1 96 ? 9.167 -5.818 -5.535 1.00 90.75 96 LEU A N 1
ATOM 766 C CA . LEU A 1 96 ? 10.332 -6.640 -5.199 1.00 90.75 96 LEU A CA 1
ATOM 767 C C . LEU A 1 96 ? 9.990 -8.129 -5.318 1.00 90.75 96 LEU A C 1
ATOM 769 O O . LEU A 1 96 ? 10.688 -8.851 -6.026 1.00 90.75 96 LEU A O 1
ATOM 773 N N . GLN A 1 97 ? 8.866 -8.556 -4.742 1.00 91.19 97 GLN A N 1
ATOM 774 C CA . GLN A 1 97 ? 8.384 -9.937 -4.826 1.00 91.19 97 GLN A CA 1
ATOM 775 C C . GLN A 1 97 ? 8.076 -10.355 -6.266 1.00 91.19 97 GLN A C 1
ATOM 777 O O . GLN A 1 97 ? 8.495 -11.421 -6.695 1.00 91.19 97 GLN A O 1
ATOM 782 N N . SER A 1 98 ? 7.442 -9.488 -7.065 1.00 87.88 98 SER A N 1
ATOM 783 C CA . SER A 1 98 ? 7.187 -9.776 -8.488 1.00 87.88 98 SER A CA 1
ATOM 784 C C . SER A 1 98 ? 8.474 -10.007 -9.285 1.00 87.88 98 SER A C 1
ATOM 786 O O . SER A 1 98 ? 8.484 -10.761 -10.255 1.00 87.88 98 SER A O 1
ATOM 788 N N . ARG A 1 99 ? 9.577 -9.355 -8.903 1.00 86.06 99 ARG A N 1
ATOM 789 C CA . ARG A 1 99 ? 10.880 -9.561 -9.544 1.00 86.06 99 ARG A CA 1
ATOM 790 C C . ARG A 1 99 ? 11.577 -10.820 -9.058 1.00 86.06 99 ARG A C 1
ATOM 792 O O . ARG A 1 99 ? 12.139 -11.523 -9.890 1.00 86.06 99 ARG A O 1
ATOM 799 N N . ALA A 1 100 ? 11.521 -11.096 -7.757 1.00 86.38 100 ALA A N 1
ATOM 800 C CA . ALA A 1 100 ? 12.019 -12.343 -7.189 1.00 86.38 100 ALA A CA 1
ATOM 801 C C . ALA A 1 100 ? 11.309 -13.550 -7.828 1.00 86.38 100 ALA A C 1
ATOM 803 O O . ALA A 1 100 ? 11.968 -14.475 -8.299 1.00 86.38 100 ALA A O 1
ATOM 804 N N . ALA A 1 101 ? 9.988 -13.460 -7.995 1.00 86.81 101 ALA A N 1
ATOM 805 C CA . ALA A 1 101 ? 9.188 -14.506 -8.613 1.00 86.81 101 ALA A CA 1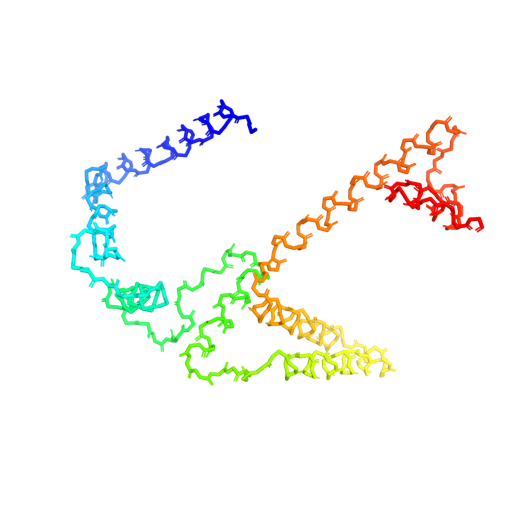
ATOM 806 C C . ALA A 1 101 ? 9.598 -14.814 -10.057 1.00 86.81 101 ALA A C 1
ATOM 808 O O . ALA A 1 101 ? 9.735 -15.971 -10.445 1.00 86.81 101 ALA A O 1
ATOM 809 N N . ARG A 1 102 ? 9.895 -13.781 -10.852 1.00 80.31 102 ARG A N 1
ATOM 810 C CA . ARG A 1 102 ? 10.403 -13.947 -12.226 1.00 80.31 102 ARG A CA 1
ATOM 811 C C . ARG A 1 102 ? 11.778 -14.612 -12.295 1.00 80.31 102 ARG A C 1
ATOM 813 O O . ARG A 1 102 ? 12.139 -15.126 -13.346 1.00 80.31 102 ARG A O 1
ATOM 820 N N . ALA A 1 103 ? 12.552 -14.575 -11.213 1.00 79.69 103 ALA A N 1
ATOM 821 C CA . ALA A 1 103 ? 13.819 -15.291 -11.103 1.00 79.69 103 ALA A CA 1
ATOM 822 C C . ALA A 1 103 ? 13.641 -16.742 -10.618 1.00 79.69 103 ALA A C 1
ATOM 824 O O . ALA A 1 103 ? 14.631 -17.431 -10.390 1.00 79.69 103 ALA A O 1
ATOM 825 N N . GLY A 1 104 ? 12.395 -17.201 -10.453 1.00 81.19 104 GLY A N 1
ATOM 826 C CA . GLY A 1 104 ? 12.061 -18.530 -9.946 1.00 81.19 104 GLY A CA 1
ATOM 827 C C . GLY A 1 104 ? 11.981 -18.615 -8.421 1.00 81.19 104 GLY A C 1
ATOM 828 O O . GLY A 1 104 ? 11.764 -19.702 -7.897 1.00 81.19 104 GLY A O 1
ATOM 829 N N . PHE A 1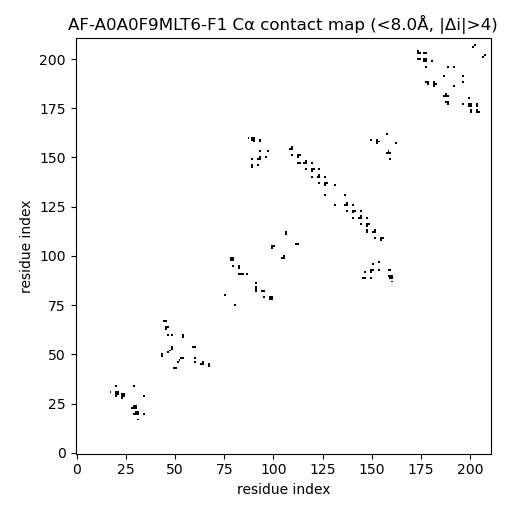 105 ? 12.136 -17.498 -7.701 1.00 84.88 105 PHE A N 1
ATOM 830 C CA . PHE A 1 105 ? 11.960 -17.456 -6.250 1.00 84.88 105 PHE A CA 1
ATOM 831 C C . PHE A 1 105 ? 10.496 -17.158 -5.917 1.00 84.88 105 PHE A C 1
ATOM 833 O O . PHE A 1 105 ? 10.136 -16.025 -5.588 1.00 84.88 105 PHE A O 1
ATOM 840 N N . ASP A 1 106 ? 9.642 -18.165 -6.096 1.00 86.06 106 ASP A N 1
ATOM 841 C CA . ASP A 1 106 ? 8.215 -18.073 -5.802 1.00 86.06 106 ASP A CA 1
ATOM 842 C C . ASP A 1 106 ? 7.580 -19.420 -5.454 1.00 86.06 106 ASP A C 1
ATOM 844 O O . ASP A 1 106 ? 8.083 -20.481 -5.830 1.00 86.06 106 ASP A O 1
ATOM 848 N N . TRP A 1 107 ? 6.418 -19.366 -4.809 1.00 85.75 107 TRP A N 1
ATOM 849 C CA . TRP A 1 107 ? 5.549 -20.523 -4.640 1.00 85.75 107 TRP A CA 1
ATOM 850 C C . TRP A 1 107 ? 4.789 -20.836 -5.931 1.00 85.75 107 TRP A C 1
ATOM 852 O O . TRP A 1 107 ? 4.415 -19.951 -6.698 1.00 85.75 107 TRP A O 1
ATOM 862 N N . SER A 1 108 ? 4.508 -22.119 -6.161 1.00 80.06 108 SER A N 1
ATOM 863 C CA . SER A 1 108 ? 3.742 -22.567 -7.330 1.00 80.06 108 SER A CA 1
ATOM 864 C C . SER A 1 108 ? 2.239 -22.299 -7.207 1.00 80.06 108 SER A C 1
ATOM 866 O O . SER A 1 108 ? 1.536 -22.257 -8.216 1.00 80.06 108 SER A O 1
ATOM 868 N N . ARG A 1 109 ? 1.730 -22.140 -5.978 1.00 84.38 109 ARG A N 1
ATOM 869 C CA . ARG A 1 109 ? 0.313 -21.910 -5.666 1.00 84.38 109 ARG A CA 1
ATOM 870 C C . ARG A 1 109 ? 0.175 -20.962 -4.480 1.00 84.38 109 ARG A C 1
ATOM 872 O O . ARG A 1 109 ? 1.073 -20.871 -3.647 1.00 84.38 109 ARG A O 1
ATOM 879 N N . VAL A 1 110 ? -0.991 -20.324 -4.390 1.00 90.56 110 VAL A N 1
ATOM 880 C CA . VAL A 1 110 ? -1.344 -19.414 -3.290 1.00 90.56 110 VAL A CA 1
ATOM 881 C C . VAL A 1 110 ? -1.325 -20.100 -1.923 1.00 90.56 110 VAL A C 1
ATOM 883 O O . VAL A 1 110 ? -1.001 -19.443 -0.942 1.00 90.56 110 VAL A O 1
ATOM 886 N N . ASP A 1 111 ? -1.602 -21.406 -1.863 1.00 91.62 111 ASP A N 1
ATOM 887 C CA . ASP A 1 111 ? -1.645 -22.170 -0.611 1.00 91.62 111 ASP A CA 1
ATOM 888 C C . ASP A 1 111 ? -0.319 -22.064 0.159 1.00 91.62 111 ASP A C 1
ATOM 890 O O . ASP A 1 111 ? -0.325 -21.727 1.334 1.00 91.62 111 ASP A O 1
ATOM 894 N N . GLY A 1 112 ? 0.828 -22.176 -0.525 1.00 91.12 112 GLY A N 1
ATOM 895 C CA . GLY A 1 112 ? 2.139 -22.018 0.121 1.00 91.12 112 GLY A CA 1
ATOM 896 C C . GLY A 1 112 ? 2.411 -20.598 0.635 1.00 91.12 112 GLY A C 1
ATOM 897 O O . GLY A 1 112 ? 3.132 -20.417 1.611 1.00 91.12 112 GLY A O 1
ATOM 898 N N . ALA A 1 113 ? 1.810 -19.575 0.017 1.00 91.31 113 ALA A N 1
ATOM 899 C CA . ALA A 1 113 ? 1.888 -18.205 0.525 1.00 91.31 113 ALA A CA 1
ATOM 900 C C . ALA A 1 113 ? 0.990 -17.989 1.757 1.00 91.31 113 ALA A C 1
ATOM 902 O O . ALA A 1 113 ? 1.327 -17.168 2.607 1.00 91.31 113 ALA A O 1
ATOM 903 N N . ILE A 1 114 ? -0.133 -18.710 1.850 1.00 94.56 114 ILE A N 1
ATOM 904 C CA . ILE A 1 114 ? -1.018 -18.703 3.022 1.00 94.56 114 ILE A CA 1
ATOM 905 C C . ILE A 1 114 ? -0.363 -19.458 4.179 1.00 94.56 114 ILE A C 1
ATOM 907 O O . ILE A 1 114 ? -0.300 -18.913 5.274 1.00 94.56 114 ILE A O 1
ATOM 911 N N . ASP A 1 115 ? 0.199 -20.641 3.923 1.00 94.69 115 ASP A N 1
ATOM 912 C CA . ASP A 1 115 ? 0.926 -21.416 4.934 1.00 94.69 115 ASP A CA 1
ATOM 913 C C . ASP A 1 115 ? 2.070 -20.588 5.540 1.00 94.69 115 ASP A C 1
ATOM 915 O O . ASP A 1 115 ? 2.240 -20.553 6.758 1.00 94.69 115 ASP A O 1
ATOM 919 N N . LYS A 1 116 ? 2.808 -19.842 4.701 1.00 93.12 116 LYS A N 1
ATOM 920 C CA . LYS A 1 116 ? 3.852 -18.930 5.185 1.00 93.12 116 LYS A CA 1
ATOM 921 C C . LYS A 1 116 ? 3.277 -17.780 6.014 1.00 93.12 116 LYS A C 1
ATOM 923 O O . LYS A 1 116 ? 3.855 -17.438 7.032 1.00 93.12 116 LYS A O 1
ATOM 928 N N . LEU A 1 117 ? 2.131 -17.203 5.640 1.00 95.94 117 LEU A N 1
ATOM 929 C CA . LEU A 1 117 ? 1.474 -16.189 6.476 1.00 95.94 117 LEU A CA 1
ATOM 930 C C . LEU A 1 117 ? 1.093 -16.746 7.857 1.00 95.94 117 LEU A C 1
ATOM 932 O O . LEU A 1 117 ? 1.244 -16.041 8.853 1.00 95.94 117 LEU A O 1
ATOM 936 N N . ASP A 1 118 ? 0.592 -17.979 7.925 1.00 96.88 118 ASP A N 1
ATOM 937 C CA . ASP A 1 118 ? 0.239 -18.615 9.197 1.00 96.88 118 ASP A CA 1
ATOM 938 C C . ASP A 1 118 ? 1.477 -18.854 10.080 1.00 96.88 118 ASP A C 1
ATOM 940 O O . ASP A 1 118 ? 1.399 -18.677 11.300 1.00 96.88 118 ASP A O 1
ATOM 944 N N . GLU A 1 119 ? 2.618 -19.188 9.469 1.00 95.62 119 GLU A N 1
ATOM 945 C CA . GLU A 1 119 ? 3.930 -19.256 10.125 1.00 95.62 119 GLU A CA 1
ATOM 946 C C . GLU A 1 119 ? 4.330 -17.894 10.721 1.00 95.62 119 GLU A C 1
ATOM 948 O O . GLU A 1 119 ? 4.501 -17.817 11.938 1.00 95.62 119 GLU A O 1
ATOM 953 N N . GLU A 1 120 ? 4.338 -16.813 9.923 1.00 96.56 120 GLU A N 1
ATOM 954 C CA . GLU A 1 120 ? 4.685 -15.452 10.391 1.00 96.56 120 GLU A CA 1
ATOM 955 C C . GLU A 1 120 ? 3.750 -14.966 11.515 1.00 96.56 120 GLU A C 1
ATOM 957 O O . GLU A 1 120 ? 4.155 -14.328 12.485 1.00 96.56 120 GLU A O 1
ATOM 962 N N . ILE A 1 121 ? 2.451 -15.285 11.432 1.00 96.81 121 ILE A N 1
ATOM 963 C CA . ILE A 1 121 ? 1.494 -14.973 12.505 1.00 96.81 121 ILE A CA 1
ATOM 964 C C . ILE A 1 121 ? 1.842 -15.752 13.782 1.00 96.81 121 ILE A C 1
ATOM 966 O O . ILE A 1 121 ? 1.612 -15.257 14.892 1.00 96.81 121 ILE A O 1
ATOM 970 N N . GLY A 1 122 ? 2.338 -16.981 13.647 1.00 95.50 122 GLY A N 1
ATOM 971 C CA . GLY A 1 122 ? 2.827 -17.799 14.749 1.00 95.50 122 GLY A CA 1
ATOM 972 C C . GLY A 1 122 ? 4.037 -17.173 15.439 1.00 95.50 122 GLY A C 1
ATOM 973 O O . GLY A 1 122 ? 4.020 -17.042 16.668 1.00 95.50 122 GLY A O 1
ATOM 974 N N . GLU A 1 123 ? 5.029 -16.744 14.661 1.00 93.31 123 GLU A N 1
ATOM 975 C CA . GLU A 1 123 ? 6.260 -16.098 15.134 1.00 93.31 123 GLU A CA 1
ATOM 976 C C . GLU A 1 123 ? 5.955 -14.744 15.793 1.00 93.31 123 GLU A C 1
ATOM 978 O O . GLU A 1 123 ? 6.263 -14.549 16.974 1.00 93.31 123 GLU A O 1
ATOM 983 N N . PHE A 1 124 ? 5.138 -13.899 15.155 1.00 94.12 124 PHE A N 1
ATOM 984 C CA . PHE A 1 124 ? 4.644 -12.653 15.750 1.00 94.12 124 PHE A CA 1
ATOM 985 C C . PHE A 1 124 ? 3.904 -12.876 17.081 1.00 94.12 124 PHE A C 1
ATOM 987 O O . PHE A 1 124 ? 4.106 -12.160 18.067 1.00 94.12 124 PHE A O 1
ATOM 994 N N . ARG A 1 125 ? 3.049 -13.905 17.172 1.00 93.75 125 ARG A N 1
ATOM 995 C CA . ARG A 1 125 ? 2.377 -14.259 18.438 1.00 93.75 125 ARG A CA 1
ATOM 996 C C . ARG A 1 125 ? 3.358 -14.750 19.497 1.00 93.75 125 ARG A C 1
ATOM 998 O O . ARG A 1 125 ? 3.087 -14.547 20.684 1.00 93.75 125 ARG A O 1
ATOM 1005 N N . ALA A 1 126 ? 4.425 -15.441 19.106 1.00 91.19 126 ALA A N 1
ATOM 1006 C CA . ALA A 1 126 ? 5.459 -15.898 20.022 1.00 91.19 126 ALA A CA 1
ATOM 1007 C C . ALA A 1 126 ? 6.250 -14.706 20.577 1.00 91.19 126 ALA A C 1
ATOM 1009 O O . ALA A 1 126 ? 6.377 -14.613 21.799 1.00 91.19 126 ALA A O 1
ATOM 1010 N N . ALA A 1 127 ? 6.645 -13.758 19.722 1.00 90.00 127 ALA A N 1
ATOM 1011 C CA . ALA A 1 127 ? 7.297 -12.508 20.115 1.00 90.00 127 ALA A CA 1
ATOM 1012 C C . ALA A 1 127 ? 6.437 -11.692 21.101 1.00 90.00 127 ALA A C 1
ATOM 1014 O O . ALA A 1 127 ? 6.912 -11.248 22.143 1.00 90.00 127 ALA A O 1
ATOM 1015 N N . LEU A 1 128 ? 5.120 -11.596 20.872 1.00 89.00 128 LEU A N 1
ATOM 1016 C CA . LEU A 1 128 ? 4.210 -10.928 21.816 1.00 89.00 128 LEU A CA 1
ATOM 1017 C C . LEU A 1 128 ? 4.110 -11.633 23.184 1.00 89.00 128 LEU A C 1
ATOM 1019 O O . LEU A 1 128 ? 3.879 -10.982 24.204 1.00 89.00 128 LEU A O 1
ATOM 1023 N N . LYS A 1 129 ? 4.223 -12.968 23.220 1.00 86.56 129 LYS A N 1
ATOM 1024 C CA . LYS A 1 129 ? 4.048 -13.783 24.440 1.00 86.56 129 LYS A CA 1
ATOM 1025 C C . LYS A 1 129 ? 5.326 -13.978 25.237 1.00 86.56 129 LYS A C 1
ATOM 1027 O O . LYS A 1 129 ? 5.243 -14.144 26.453 1.00 86.56 129 LYS A O 1
ATOM 1032 N N . SER A 1 130 ? 6.479 -14.000 24.574 1.00 75.19 130 SER A N 1
ATOM 1033 C CA . SER A 1 130 ? 7.785 -14.168 25.217 1.00 75.19 130 SER A CA 1
ATOM 1034 C C . SER A 1 130 ? 8.083 -13.027 26.198 1.00 75.19 130 SER A C 1
ATOM 1036 O O . SER A 1 130 ? 8.990 -13.139 27.022 1.00 75.19 130 SER A O 1
ATOM 1038 N N . GLY A 1 131 ? 7.297 -11.941 26.146 1.00 61.38 131 GLY A N 1
ATOM 1039 C CA . GLY A 1 131 ? 7.562 -10.729 26.901 1.00 61.38 131 GLY A CA 1
ATOM 1040 C C . GLY A 1 131 ? 8.905 -10.137 26.496 1.00 61.38 131 GLY A C 1
ATOM 1041 O O . GLY A 1 131 ? 9.523 -9.459 27.325 1.00 61.38 131 GLY A O 1
ATOM 1042 N N . SER A 1 132 ? 9.380 -10.437 25.274 1.00 58.91 132 SER A N 1
ATOM 1043 C CA . SER A 1 132 ? 10.608 -9.871 24.757 1.00 58.91 132 SER A CA 1
ATOM 1044 C C . SER A 1 132 ? 10.462 -8.358 24.821 1.00 58.91 132 SER A C 1
ATOM 1046 O O . SER A 1 132 ? 9.587 -7.726 24.236 1.00 58.91 132 SER A O 1
ATOM 1048 N N . LYS A 1 133 ? 11.290 -7.762 25.679 1.00 60.28 133 LYS A N 1
ATOM 1049 C CA . LYS A 1 133 ? 11.352 -6.312 25.871 1.00 60.28 133 LYS A CA 1
ATOM 1050 C C . LYS A 1 133 ? 12.091 -5.637 24.726 1.00 60.28 133 LYS A C 1
ATOM 1052 O O . LYS A 1 133 ? 12.504 -4.496 24.903 1.00 60.28 133 LYS A O 1
ATOM 1057 N N . ASP A 1 134 ? 12.324 -6.351 23.631 1.00 75.31 134 ASP A N 1
ATOM 1058 C CA . ASP A 1 134 ? 12.997 -5.835 22.462 1.00 75.31 134 ASP A CA 1
ATOM 1059 C C . ASP A 1 134 ? 11.933 -5.447 21.432 1.00 75.31 134 ASP A C 1
ATOM 1061 O O . ASP A 1 134 ? 11.359 -6.317 20.778 1.00 75.31 134 ASP A O 1
ATOM 1065 N N . PRO A 1 135 ? 11.615 -4.148 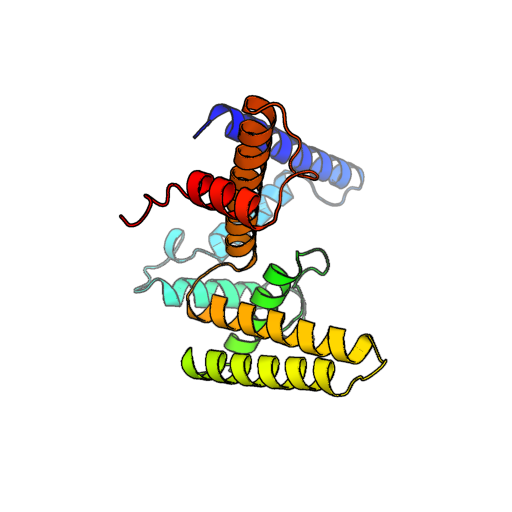21.299 1.00 80.44 135 PRO A N 1
ATOM 1066 C CA . PRO A 1 135 ? 10.654 -3.691 20.309 1.00 80.44 135 PRO A CA 1
ATOM 1067 C C . PRO A 1 135 ? 11.079 -4.028 18.878 1.00 80.44 135 PRO A C 1
ATOM 1069 O O . PRO A 1 135 ? 10.211 -4.049 18.013 1.00 80.44 135 PRO A O 1
ATOM 1072 N N . SER A 1 136 ? 12.372 -4.285 18.635 1.00 85.81 136 SER A N 1
ATOM 1073 C CA . SER A 1 136 ? 12.869 -4.622 17.300 1.00 85.81 136 SER A CA 1
ATOM 1074 C C . SER A 1 136 ? 12.391 -5.993 16.829 1.00 85.81 136 SER A C 1
ATOM 1076 O O . SER A 1 136 ? 11.944 -6.103 15.697 1.00 85.81 136 SER A O 1
ATOM 1078 N N . GLU A 1 137 ? 12.347 -6.995 17.711 1.00 87.88 137 GLU A N 1
ATOM 1079 C CA . GLU A 1 137 ? 11.837 -8.330 17.368 1.00 87.88 137 GLU A CA 1
ATOM 1080 C C . GLU A 1 137 ? 10.348 -8.262 16.992 1.00 87.88 137 GLU A C 1
ATOM 1082 O O . GLU A 1 137 ? 9.925 -8.802 15.981 1.00 87.88 137 GLU A O 1
ATOM 1087 N N . ILE A 1 138 ? 9.540 -7.515 17.753 1.00 90.38 138 ILE A N 1
ATOM 1088 C CA . ILE A 1 138 ? 8.113 -7.324 17.437 1.00 90.38 138 ILE A CA 1
ATOM 1089 C C . ILE A 1 138 ? 7.934 -6.581 16.103 1.00 90.38 138 ILE A C 1
ATOM 1091 O O . ILE A 1 138 ? 6.991 -6.870 15.363 1.00 90.38 138 ILE A O 1
ATOM 1095 N N . GLU A 1 139 ? 8.791 -5.597 15.817 1.00 90.75 139 GLU A N 1
ATOM 1096 C CA . GLU A 1 139 ? 8.757 -4.828 14.571 1.00 90.75 139 GLU A CA 1
ATOM 1097 C C . GLU A 1 139 ? 9.128 -5.687 13.357 1.00 90.75 139 GLU A C 1
ATOM 1099 O O . GLU A 1 139 ? 8.424 -5.615 12.346 1.00 90.75 139 GLU A O 1
ATOM 1104 N N . ASP A 1 140 ? 10.165 -6.517 13.474 1.00 92.44 140 ASP A N 1
ATOM 1105 C CA . ASP A 1 140 ? 10.623 -7.428 12.422 1.00 92.44 140 ASP A CA 1
ATOM 1106 C C . ASP A 1 140 ? 9.519 -8.436 12.061 1.00 92.44 140 ASP A C 1
ATOM 1108 O O . ASP A 1 140 ? 9.065 -8.478 10.916 1.00 92.44 140 ASP A O 1
ATOM 1112 N N . GLU A 1 141 ? 8.976 -9.131 13.063 1.00 94.44 141 GLU A N 1
ATOM 1113 C CA . GLU A 1 141 ? 7.908 -10.127 12.892 1.00 94.44 141 GLU A CA 1
ATOM 1114 C C . GLU A 1 141 ? 6.618 -9.512 12.315 1.00 94.44 141 GLU A C 1
ATOM 1116 O O . GLU A 1 141 ? 5.940 -10.074 11.450 1.00 94.44 141 GLU A O 1
ATOM 1121 N N . LEU A 1 142 ? 6.26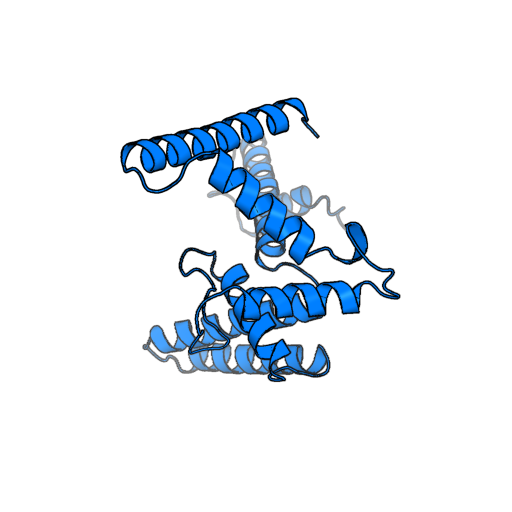0 -8.296 12.750 1.00 94.56 142 LEU A N 1
ATOM 1122 C CA . LEU A 1 142 ? 5.130 -7.567 12.168 1.00 94.56 142 LEU A CA 1
ATOM 1123 C C . LEU A 1 142 ? 5.401 -7.180 10.704 1.00 94.56 142 LEU A C 1
ATOM 1125 O O . LEU A 1 142 ? 4.485 -7.188 9.870 1.00 94.56 142 LEU A O 1
ATOM 1129 N N . GLY A 1 143 ? 6.646 -6.821 10.394 1.00 95.50 143 GLY A N 1
ATOM 1130 C CA . GLY A 1 143 ? 7.119 -6.556 9.043 1.00 95.50 143 GLY A CA 1
ATOM 1131 C C . GLY A 1 143 ? 6.936 -7.762 8.126 1.00 95.50 143 GLY A C 1
ATOM 1132 O O . GLY A 1 143 ? 6.396 -7.607 7.023 1.00 95.50 143 GLY A O 1
ATOM 1133 N N . ASP A 1 144 ? 7.291 -8.953 8.599 1.00 96.06 144 ASP A N 1
ATOM 1134 C CA . ASP A 1 144 ? 7.174 -10.193 7.833 1.00 96.06 144 ASP A CA 1
A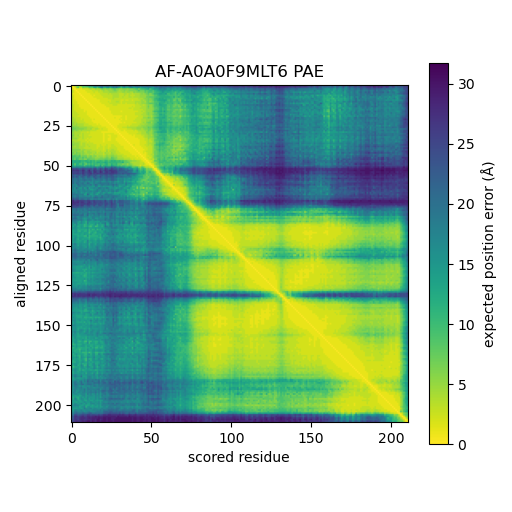TOM 1135 C C . ASP A 1 144 ? 5.713 -10.612 7.617 1.00 96.06 144 ASP A C 1
ATOM 1137 O O . ASP A 1 144 ? 5.336 -10.990 6.499 1.00 96.06 144 ASP A O 1
ATOM 1141 N N . VAL A 1 145 ? 4.824 -10.375 8.590 1.00 97.12 145 VAL A N 1
ATOM 1142 C CA . VAL A 1 145 ? 3.368 -10.504 8.385 1.00 97.12 145 VAL A CA 1
ATOM 1143 C C . VAL A 1 145 ? 2.880 -9.586 7.254 1.00 97.12 145 VAL A C 1
ATOM 1145 O O . VAL A 1 145 ? 2.142 -10.026 6.362 1.00 97.12 145 VAL A O 1
ATOM 1148 N N . PHE A 1 146 ? 3.290 -8.310 7.234 1.00 97.06 146 PHE A N 1
ATOM 1149 C CA . PHE A 1 146 ? 2.927 -7.405 6.136 1.00 97.06 146 PHE A CA 1
ATOM 1150 C C . PHE A 1 146 ? 3.501 -7.869 4.796 1.00 97.06 146 PHE A C 1
ATOM 1152 O O . PHE A 1 146 ? 2.806 -7.812 3.776 1.00 97.06 146 PHE A O 1
ATOM 1159 N N . PHE A 1 147 ? 4.748 -8.338 4.778 1.00 95.69 147 PHE A N 1
ATOM 1160 C CA . PHE A 1 147 ? 5.403 -8.822 3.569 1.00 95.69 147 PHE A CA 1
ATOM 1161 C C . PHE A 1 147 ? 4.695 -10.063 3.003 1.00 95.69 147 PHE A C 1
ATOM 1163 O O . PHE A 1 147 ? 4.434 -10.130 1.795 1.00 95.69 147 PHE A O 1
ATOM 1170 N N . SER A 1 148 ? 4.276 -10.990 3.865 1.00 95.69 148 SER A N 1
ATOM 1171 C CA . SER A 1 148 ? 3.506 -12.184 3.502 1.00 95.69 148 SER A CA 1
ATOM 1172 C C . SER A 1 148 ? 2.114 -11.845 2.959 1.00 95.69 148 SER A C 1
ATOM 1174 O O . SER A 1 148 ? 1.716 -12.361 1.910 1.00 95.69 148 SER A O 1
ATOM 1176 N N . LEU A 1 149 ? 1.403 -10.888 3.568 1.00 96.50 149 LEU A N 1
ATOM 1177 C CA . LEU A 1 149 ? 0.126 -10.384 3.038 1.00 96.50 149 LEU A CA 1
ATOM 1178 C C . LEU A 1 149 ? 0.276 -9.765 1.641 1.00 96.50 149 LEU A C 1
ATOM 1180 O O . LEU A 1 149 ? -0.569 -9.974 0.763 1.00 96.50 149 LEU A O 1
ATOM 1184 N N . VAL A 1 150 ? 1.362 -9.023 1.408 1.00 95.69 150 VAL A N 1
ATOM 1185 C CA . VAL A 1 150 ? 1.680 -8.484 0.080 1.00 95.69 150 VAL A CA 1
ATOM 1186 C C . VAL A 1 150 ? 1.927 -9.616 -0.922 1.00 95.69 150 VAL A C 1
ATOM 1188 O O . VAL A 1 150 ? 1.437 -9.531 -2.053 1.00 95.69 150 VAL A O 1
ATOM 1191 N N . ASN A 1 151 ? 2.577 -10.707 -0.515 1.00 93.75 151 ASN A N 1
ATOM 1192 C CA . ASN A 1 151 ? 2.807 -11.849 -1.399 1.00 93.75 151 ASN A CA 1
ATOM 1193 C C . ASN A 1 151 ? 1.495 -12.523 -1.809 1.00 93.75 151 ASN A C 1
ATOM 1195 O O . ASN A 1 151 ? 1.259 -12.751 -2.996 1.00 93.75 151 ASN A O 1
ATOM 1199 N N . ILE A 1 152 ? 0.586 -12.745 -0.857 1.00 94.75 152 ILE A N 1
ATOM 1200 C CA . ILE A 1 152 ? -0.756 -13.270 -1.145 1.00 94.75 152 ILE A CA 1
ATOM 1201 C C . ILE A 1 152 ? -1.504 -12.341 -2.107 1.00 94.75 152 ILE A C 1
ATOM 1203 O O . ILE A 1 152 ? -2.107 -12.818 -3.069 1.00 94.75 152 ILE A O 1
ATOM 1207 N N . SER A 1 153 ? -1.426 -11.018 -1.906 1.00 93.56 153 SER A N 1
ATOM 1208 C CA . SER A 1 153 ? -2.083 -10.047 -2.795 1.00 93.56 153 SER A CA 1
ATOM 1209 C C . SER A 1 153 ? -1.643 -10.200 -4.258 1.00 93.56 153 SER A C 1
ATOM 1211 O O . SER A 1 153 ? -2.472 -10.108 -5.165 1.00 93.56 153 SER A O 1
ATOM 1213 N N . ARG A 1 154 ? -0.366 -10.538 -4.492 1.00 91.50 154 ARG A N 1
ATOM 1214 C CA . ARG A 1 154 ? 0.180 -10.812 -5.825 1.00 91.50 154 ARG A CA 1
ATOM 1215 C C . ARG A 1 154 ? -0.413 -12.082 -6.443 1.00 91.50 154 ARG A C 1
ATOM 1217 O O . ARG A 1 154 ? -0.784 -12.037 -7.613 1.00 91.50 154 ARG A O 1
ATOM 1224 N N . PHE A 1 155 ? -0.558 -13.167 -5.677 1.00 89.81 155 PHE A N 1
ATOM 1225 C CA . PHE A 1 155 ? -1.187 -14.411 -6.154 1.00 89.81 155 PHE A CA 1
ATOM 1226 C C . PHE A 1 155 ? -2.651 -14.225 -6.559 1.00 89.81 155 PHE A C 1
ATOM 1228 O O . PHE A 1 155 ? -3.107 -14.849 -7.513 1.00 89.81 155 PHE A O 1
ATOM 1235 N N . VAL A 1 156 ? -3.386 -13.354 -5.864 1.00 90.56 156 VAL A N 1
ATOM 1236 C CA . VAL A 1 156 ? -4.802 -13.080 -6.167 1.00 90.56 156 VAL A CA 1
ATOM 1237 C C . VAL A 1 156 ? -5.006 -11.909 -7.138 1.00 90.56 156 VAL A C 1
ATOM 1239 O O . VAL A 1 156 ? -6.141 -11.505 -7.383 1.00 90.56 156 VAL A O 1
ATOM 1242 N N . GLY A 1 157 ? -3.927 -11.341 -7.691 1.00 88.19 157 GLY A N 1
ATOM 1243 C CA . GLY A 1 157 ? -3.995 -10.254 -8.674 1.00 88.19 157 GLY A CA 1
ATOM 1244 C C . GLY A 1 157 ? -4.497 -8.918 -8.112 1.00 88.19 157 GLY A C 1
ATOM 1245 O O . GLY A 1 157 ? -5.065 -8.107 -8.845 1.00 88.19 157 GLY A O 1
ATOM 1246 N N . VAL A 1 158 ? -4.314 -8.672 -6.813 1.00 91.69 158 VAL A N 1
ATOM 1247 C CA . VAL A 1 158 ? -4.771 -7.458 -6.125 1.00 91.69 158 VAL A CA 1
ATOM 1248 C C . VAL A 1 158 ? -3.587 -6.545 -5.817 1.00 91.69 158 VAL A C 1
ATOM 1250 O O . VAL A 1 158 ? -2.591 -6.969 -5.242 1.00 91.69 158 VAL A O 1
ATOM 1253 N N . ASN A 1 159 ? -3.708 -5.254 -6.140 1.00 92.00 159 ASN A N 1
ATOM 1254 C CA . ASN A 1 159 ? -2.741 -4.252 -5.692 1.00 92.00 159 ASN A CA 1
ATOM 1255 C C . ASN A 1 159 ? -2.935 -3.982 -4.181 1.00 92.00 159 ASN A C 1
ATOM 1257 O O . ASN A 1 159 ? -4.005 -3.493 -3.797 1.00 92.00 159 ASN A O 1
ATOM 1261 N N . PRO A 1 160 ? -1.934 -4.263 -3.324 1.00 92.44 160 PRO A N 1
ATOM 1262 C CA . PRO A 1 160 ? -2.084 -4.166 -1.870 1.00 92.44 160 PRO A CA 1
ATOM 1263 C C . PRO A 1 160 ? -2.285 -2.725 -1.391 1.00 92.44 160 PRO A C 1
ATOM 1265 O O . PRO A 1 160 ? -3.081 -2.478 -0.486 1.00 92.44 160 PRO A O 1
ATOM 1268 N N . GLU A 1 161 ? -1.627 -1.760 -2.036 1.00 92.31 161 GLU A N 1
ATOM 1269 C CA . GLU A 1 161 ? -1.740 -0.337 -1.709 1.00 92.31 161 GLU A CA 1
ATOM 1270 C C . GLU A 1 161 ? -3.162 0.171 -1.992 1.00 92.31 161 GLU A C 1
ATOM 1272 O O . GLU A 1 161 ? -3.785 0.829 -1.159 1.00 92.31 161 GLU A O 1
ATOM 1277 N N . ASP A 1 162 ? -3.723 -0.186 -3.150 1.00 90.38 162 ASP A N 1
ATOM 1278 C CA . ASP A 1 162 ? -5.091 0.198 -3.504 1.00 90.38 162 ASP A CA 1
ATOM 1279 C C . ASP A 1 162 ? -6.134 -0.525 -2.639 1.00 90.38 162 ASP A C 1
ATOM 1281 O O . ASP A 1 162 ? -7.163 0.062 -2.288 1.00 90.38 162 ASP A O 1
ATOM 1285 N N . ALA A 1 163 ? -5.886 -1.789 -2.281 1.00 90.88 163 ALA A N 1
ATOM 1286 C CA . ALA A 1 163 ? -6.748 -2.550 -1.382 1.00 90.88 163 ALA A CA 1
ATOM 1287 C C . ALA A 1 163 ? -6.816 -1.902 0.008 1.00 90.88 163 ALA A C 1
ATOM 1289 O O . ALA A 1 163 ? -7.916 -1.676 0.529 1.00 90.88 163 ALA A O 1
ATOM 1290 N N . LEU A 1 164 ? -5.663 -1.528 0.571 1.00 93.62 164 LEU A N 1
ATOM 1291 C CA . LEU A 1 164 ? -5.600 -0.825 1.847 1.00 93.62 164 LEU A CA 1
ATOM 1292 C C . LEU A 1 164 ? -6.248 0.560 1.749 1.00 93.62 164 LEU A C 1
ATOM 1294 O O . LEU A 1 164 ? -7.087 0.895 2.587 1.00 93.62 164 LEU A O 1
ATOM 1298 N N . ARG A 1 165 ? -5.966 1.328 0.686 1.00 91.75 165 ARG A N 1
ATOM 1299 C CA . ARG A 1 165 ? -6.581 2.647 0.455 1.00 91.75 165 ARG A CA 1
ATOM 1300 C C . ARG A 1 165 ? -8.107 2.570 0.441 1.00 91.75 165 ARG A C 1
ATOM 1302 O O . ARG A 1 165 ? -8.766 3.357 1.117 1.00 91.75 165 ARG A O 1
ATOM 1309 N N . LYS A 1 166 ? -8.688 1.585 -0.256 1.00 90.56 166 LYS A N 1
ATOM 1310 C CA . LYS A 1 166 ? -10.145 1.349 -0.266 1.00 90.56 166 LYS A CA 1
ATOM 1311 C C . LYS A 1 166 ? -10.689 1.035 1.129 1.00 90.56 166 LYS A C 1
ATOM 1313 O O . LYS A 1 166 ? -11.791 1.468 1.469 1.00 90.56 166 LYS A O 1
ATOM 1318 N N . THR A 1 167 ? -9.958 0.264 1.929 1.00 93.62 167 THR A N 1
ATOM 1319 C CA . THR A 1 167 ? -10.345 -0.057 3.310 1.00 93.62 167 THR A CA 1
ATOM 1320 C C . THR A 1 167 ? -10.303 1.174 4.209 1.00 93.62 167 THR A C 1
ATOM 1322 O O . THR A 1 167 ? -11.283 1.429 4.908 1.00 93.62 167 THR A O 1
ATOM 1325 N N . ILE A 1 168 ? -9.259 1.998 4.102 1.00 91.56 168 ILE A N 1
ATOM 1326 C CA . ILE A 1 168 ? -9.141 3.277 4.816 1.00 91.56 168 ILE A CA 1
ATOM 1327 C C . ILE A 1 168 ? -10.290 4.221 4.436 1.00 91.56 168 ILE A C 1
ATOM 1329 O O . ILE A 1 168 ? -10.955 4.762 5.316 1.00 91.56 168 ILE A O 1
ATOM 1333 N N . SER A 1 169 ? -10.611 4.375 3.146 1.00 90.56 169 SER A N 1
ATOM 1334 C CA . SER A 1 169 ? -11.741 5.217 2.721 1.00 90.56 169 SER A CA 1
ATOM 1335 C C . SER A 1 169 ? -13.083 4.733 3.286 1.00 90.56 169 SER A C 1
ATOM 1337 O O . SER A 1 169 ? -13.909 5.550 3.695 1.00 90.56 169 SER A O 1
ATOM 1339 N N . LYS A 1 170 ? -13.305 3.410 3.349 1.00 92.06 170 LYS A N 1
ATOM 1340 C CA . LYS A 1 170 ? -14.495 2.828 3.996 1.00 92.06 170 LYS A CA 1
ATOM 1341 C C . LYS A 1 170 ? -14.522 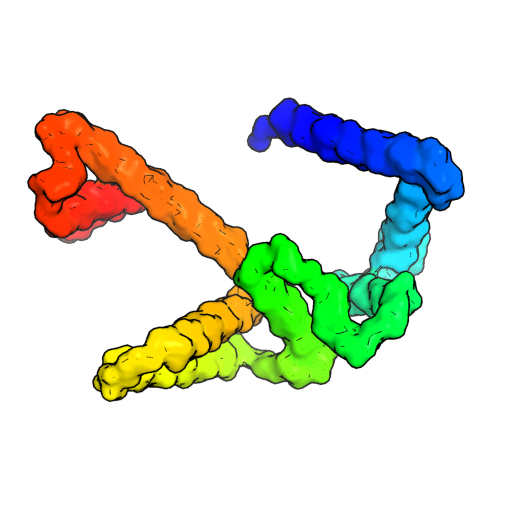3.128 5.495 1.00 92.06 170 LYS A C 1
ATOM 1343 O O . LYS A 1 170 ? -15.582 3.488 5.998 1.00 92.06 170 LYS A O 1
ATOM 1348 N N . PHE A 1 171 ? -13.387 3.004 6.184 1.00 94.00 171 PHE A N 1
ATOM 1349 C CA . PHE A 1 171 ? -13.264 3.343 7.603 1.00 94.00 171 PHE A CA 1
ATOM 1350 C C . PHE A 1 171 ? -13.618 4.814 7.852 1.00 94.00 171 PHE A C 1
ATOM 1352 O O . PHE A 1 171 ? -14.522 5.087 8.632 1.00 94.00 171 PHE A O 1
ATOM 1359 N N . ILE A 1 172 ? -13.004 5.745 7.113 1.00 91.75 172 ILE A N 1
ATOM 1360 C CA . ILE A 1 172 ? -13.255 7.191 7.244 1.00 91.75 172 ILE A CA 1
ATOM 1361 C C . ILE A 1 172 ? -14.734 7.513 7.021 1.00 91.75 172 ILE A C 1
ATOM 1363 O O . ILE A 1 172 ? -15.331 8.259 7.792 1.00 91.75 172 ILE A O 1
ATOM 1367 N N . LYS A 1 173 ? -15.347 6.941 5.976 1.00 92.38 173 LYS A N 1
ATOM 1368 C CA . LYS A 1 173 ? -16.771 7.157 5.692 1.00 92.38 173 LYS A CA 1
ATOM 1369 C C . LYS A 1 173 ? -17.658 6.693 6.850 1.00 92.38 173 LYS A C 1
ATOM 1371 O O . LYS A 1 173 ? -18.605 7.391 7.196 1.00 92.38 173 LYS A O 1
ATOM 1376 N N . ARG A 1 174 ? -17.366 5.522 7.424 1.00 93.44 174 ARG A N 1
ATOM 1377 C CA . ARG A 1 174 ? -18.140 4.962 8.539 1.00 93.44 174 ARG A CA 1
ATOM 1378 C C . ARG A 1 174 ? -17.943 5.759 9.820 1.00 93.44 174 ARG A C 1
ATOM 1380 O O . ARG A 1 174 ? -18.924 6.094 10.464 1.00 93.44 174 ARG A O 1
ATOM 1387 N N . PHE A 1 175 ? -16.707 6.126 10.133 1.00 92.75 175 PHE A N 1
ATOM 1388 C CA . PHE A 1 175 ? -16.400 6.918 11.318 1.00 92.75 175 PHE A CA 1
ATOM 1389 C C . PHE A 1 175 ? -17.094 8.287 11.273 1.00 92.75 175 PHE A C 1
ATOM 1391 O O . PHE A 1 175 ? -17.774 8.660 12.220 1.00 92.75 175 PHE A O 1
ATOM 1398 N N . ARG A 1 176 ? -17.063 8.972 10.120 1.00 92.62 176 ARG A N 1
ATOM 1399 C CA . ARG A 1 176 ? -17.810 10.228 9.916 1.00 92.62 176 ARG A CA 1
ATOM 1400 C C . ARG A 1 176 ? -19.320 10.071 10.083 1.00 92.62 176 ARG A C 1
ATOM 1402 O O . ARG A 1 176 ? -19.990 10.995 10.532 1.00 92.62 176 ARG A O 1
ATOM 1409 N N . HIS A 1 177 ? -19.872 8.923 9.692 1.00 92.00 177 HIS A N 1
ATOM 1410 C CA . HIS A 1 177 ? -21.282 8.634 9.935 1.00 92.00 177 HIS A CA 1
ATOM 1411 C C . HIS A 1 177 ? -21.561 8.493 11.434 1.00 92.00 177 HIS A C 1
ATOM 1413 O O . HIS A 1 177 ? -22.507 9.100 11.919 1.00 92.00 177 HIS A O 1
ATOM 1419 N N . MET A 1 178 ? -20.717 7.769 12.174 1.00 92.94 178 MET A N 1
ATOM 1420 C CA . MET A 1 178 ? -20.848 7.667 13.630 1.00 92.94 178 MET A CA 1
ATOM 1421 C C . MET A 1 178 ? -20.777 9.041 14.307 1.00 92.94 178 MET A C 1
ATOM 1423 O O . MET A 1 178 ? -21.617 9.339 15.147 1.00 92.94 178 MET A O 1
ATOM 1427 N N . GLU A 1 179 ? -19.826 9.896 13.911 1.00 92.81 179 GLU A N 1
ATOM 1428 C CA . GLU A 1 179 ? -19.695 11.264 14.438 1.00 92.81 179 GLU A CA 1
ATOM 1429 C C . GLU A 1 179 ? -20.972 12.083 14.218 1.00 92.81 179 GLU A C 1
ATOM 1431 O O . GLU A 1 179 ? -21.467 12.725 15.143 1.00 92.81 179 GLU A O 1
ATOM 1436 N N . MET A 1 180 ? -21.536 12.020 13.009 1.00 93.25 180 MET A N 1
ATOM 1437 C CA . MET A 1 180 ? -22.790 12.693 12.667 1.00 93.25 180 MET A CA 1
ATOM 1438 C C . MET A 1 180 ? -23.955 12.191 13.527 1.00 93.25 180 MET A C 1
ATOM 1440 O O . MET A 1 180 ? -24.703 12.992 14.074 1.00 93.25 180 MET A O 1
ATOM 1444 N N . ARG A 1 181 ? -24.088 10.871 13.692 1.00 92.25 181 ARG A N 1
ATOM 1445 C CA . ARG A 1 181 ? -25.182 10.258 14.460 1.00 92.25 181 ARG A CA 1
ATOM 1446 C C . ARG A 1 181 ? -25.084 10.542 15.954 1.00 92.25 181 ARG A C 1
ATOM 1448 O O . ARG A 1 181 ? -26.098 10.824 16.589 1.00 92.25 181 ARG A O 1
ATOM 1455 N N . ALA A 1 182 ? -23.873 10.517 16.505 1.00 92.44 182 ALA A N 1
ATOM 1456 C CA . ALA A 1 182 ? -23.630 10.931 17.880 1.00 92.44 182 ALA A CA 1
ATOM 1457 C C . ALA A 1 182 ? -24.044 12.400 18.077 1.00 92.44 182 ALA A C 1
ATOM 1459 O O . ALA A 1 182 ? -24.827 12.695 18.984 1.00 92.44 182 ALA A O 1
ATOM 1460 N N . ALA A 1 183 ? -23.630 13.288 17.166 1.00 91.62 183 ALA A N 1
ATOM 1461 C CA . ALA A 1 183 ? -23.984 14.705 17.210 1.00 91.62 183 ALA A CA 1
ATOM 1462 C C . ALA A 1 183 ? -25.501 14.948 17.093 1.00 91.62 183 ALA A C 1
ATOM 1464 O O . ALA A 1 183 ? -26.043 15.739 17.864 1.00 91.62 183 ALA A O 1
ATOM 1465 N N . ASP A 1 184 ? -26.202 14.227 16.210 1.00 91.81 184 ASP A N 1
ATOM 1466 C CA . ASP A 1 184 ? -27.669 14.284 16.083 1.00 91.81 184 ASP A CA 1
ATOM 1467 C C . ASP A 1 184 ? -28.382 13.888 17.389 1.00 91.81 184 ASP A C 1
ATOM 1469 O O . ASP A 1 184 ? -29.463 14.391 17.697 1.00 91.81 184 ASP A O 1
ATOM 1473 N N . SER A 1 185 ? -27.767 13.003 18.182 1.00 87.81 185 SER A N 1
ATOM 1474 C CA . SER A 1 185 ? -28.255 12.593 19.506 1.00 87.81 185 SER A CA 1
ATOM 1475 C C . SER A 1 185 ? -27.789 13.499 20.658 1.00 87.81 185 SER A C 1
ATOM 1477 O O . SER A 1 185 ? -28.080 13.216 21.820 1.00 87.81 185 SER A O 1
ATOM 1479 N N . GLY A 1 186 ? -27.071 14.588 20.357 1.00 91.00 186 GLY A N 1
ATOM 1480 C CA . GLY A 1 186 ? -26.537 15.524 21.349 1.00 91.00 186 GLY A CA 1
ATOM 1481 C C . GLY A 1 186 ? -25.388 14.962 22.192 1.00 91.00 186 GLY A C 1
ATOM 1482 O O . GLY A 1 186 ? -25.142 15.463 23.288 1.00 91.00 186 GLY A O 1
ATOM 1483 N N . ARG A 1 187 ? -24.706 13.916 21.711 1.00 90.31 187 ARG A N 1
ATOM 1484 C CA . ARG A 1 187 ? -23.591 13.246 22.396 1.00 90.31 187 ARG A CA 1
ATOM 1485 C C . ARG A 1 187 ? -22.307 13.361 21.580 1.00 90.31 187 ARG A C 1
ATOM 1487 O O . ARG A 1 187 ? -22.338 13.518 20.363 1.00 90.31 187 ARG A O 1
ATOM 1494 N N . GLU A 1 188 ? -21.167 13.230 22.245 1.00 89.44 188 GLU A N 1
ATOM 1495 C CA . GLU A 1 188 ? -19.882 13.026 21.576 1.00 89.44 188 GLU A CA 1
ATOM 1496 C C . GLU A 1 188 ? -19.503 11.544 21.606 1.00 89.44 188 GLU A C 1
ATOM 1498 O O . GLU A 1 188 ? -19.785 10.853 22.584 1.00 89.44 188 GLU A O 1
ATOM 1503 N N . LEU A 1 189 ? -18.806 11.058 20.569 1.00 87.62 189 LEU A N 1
ATOM 1504 C CA . LEU A 1 189 ? -18.367 9.657 20.513 1.00 87.62 189 LEU A CA 1
ATOM 1505 C C . LEU A 1 189 ? -17.545 9.261 21.741 1.00 87.62 189 LEU A C 1
ATOM 1507 O O . LEU A 1 189 ? -17.748 8.186 22.282 1.00 87.62 189 LEU A O 1
ATOM 1511 N N . LYS A 1 190 ? -16.656 10.132 22.229 1.00 90.88 190 LYS A N 1
ATOM 1512 C CA . LYS A 1 190 ? -15.804 9.847 23.399 1.00 90.88 190 LYS A CA 1
ATOM 1513 C C . LYS A 1 190 ? -16.594 9.525 24.682 1.00 90.88 190 LYS A C 1
ATOM 1515 O O . LYS A 1 190 ? -16.037 8.904 25.580 1.00 90.88 190 LYS A O 1
ATOM 1520 N N . ASP A 1 191 ? -17.856 9.956 24.752 1.00 90.06 191 ASP A N 1
ATOM 1521 C CA . ASP A 1 191 ? -18.764 9.767 25.888 1.00 90.06 191 ASP A CA 1
ATOM 1522 C C . ASP A 1 191 ? -19.734 8.585 25.661 1.00 90.06 191 ASP A C 1
ATOM 1524 O O . ASP A 1 191 ? -20.718 8.416 26.390 1.00 90.06 191 ASP A O 1
ATOM 1528 N N . MET A 1 192 ? -19.501 7.788 24.614 1.00 91.06 192 MET A N 1
ATOM 1529 C CA . MET A 1 192 ? -20.256 6.579 24.289 1.00 91.06 192 MET A CA 1
ATOM 1530 C C . MET A 1 192 ? -19.490 5.327 24.715 1.00 91.06 192 MET A C 1
ATOM 1532 O O . MET A 1 192 ? -18.257 5.301 24.702 1.00 91.06 192 MET A O 1
ATOM 1536 N N . SER A 1 193 ? -20.217 4.276 25.090 1.00 92.44 193 SER A N 1
ATOM 1537 C CA . SER A 1 193 ? -19.613 2.962 25.319 1.00 92.44 193 SER A CA 1
ATOM 1538 C C . SER A 1 193 ? -19.209 2.310 23.990 1.00 92.44 193 SER A C 1
ATOM 1540 O O . SER A 1 193 ? -19.673 2.709 22.918 1.00 92.44 193 SER A O 1
ATOM 1542 N N . LEU A 1 19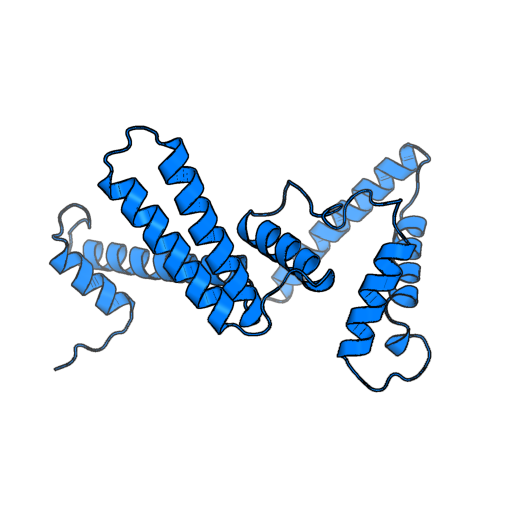4 ? -18.347 1.290 24.047 1.00 89.94 194 LEU A N 1
ATOM 1543 C CA . LEU A 1 194 ? -17.961 0.538 22.848 1.00 89.94 194 LEU A CA 1
ATOM 1544 C C . LEU A 1 194 ? -19.172 -0.138 22.199 1.00 89.94 194 LEU A C 1
ATOM 1546 O O . LEU A 1 194 ? -19.273 -0.148 20.980 1.00 89.94 194 LEU A O 1
ATOM 1550 N N . GLU A 1 195 ? -20.116 -0.627 23.002 1.00 91.56 195 GLU A N 1
ATOM 1551 C CA . GLU A 1 195 ? -21.358 -1.223 22.512 1.00 91.56 195 GLU A CA 1
ATOM 1552 C C . GLU A 1 195 ? -22.201 -0.203 21.735 1.00 91.56 195 GLU A C 1
ATOM 1554 O O . GLU A 1 195 ? -22.687 -0.501 20.647 1.00 91.56 195 GLU A O 1
ATOM 1559 N N . GLU A 1 196 ? -22.331 1.025 22.247 1.00 89.56 196 GLU A N 1
ATOM 1560 C CA . GLU A 1 196 ? -23.063 2.094 21.560 1.00 89.56 196 GLU A CA 1
ATOM 1561 C C . GLU A 1 196 ? -22.349 2.539 20.268 1.00 89.56 196 GLU A C 1
ATOM 1563 O O . GLU A 1 196 ? -22.990 2.826 19.255 1.00 89.56 196 GLU A O 1
ATOM 1568 N N . MET A 1 197 ? -21.012 2.581 20.277 1.00 90.94 197 MET A N 1
ATOM 1569 C CA . MET A 1 197 ? -20.212 2.842 19.077 1.00 90.94 197 MET A CA 1
ATOM 1570 C C . MET A 1 197 ? -20.366 1.730 18.032 1.00 90.94 197 MET A C 1
ATOM 1572 O O . MET A 1 197 ? -20.471 2.026 16.840 1.00 90.94 197 MET A O 1
ATOM 1576 N N . ASP A 1 198 ? -20.397 0.469 18.460 1.00 90.69 198 ASP A N 1
ATOM 1577 C CA . ASP A 1 198 ? -20.582 -0.683 17.579 1.00 90.69 198 ASP A CA 1
ATOM 1578 C C . ASP A 1 198 ? -21.960 -0.655 16.902 1.00 90.69 198 ASP A C 1
ATOM 1580 O O . ASP A 1 198 ? -22.053 -0.926 15.702 1.00 90.69 198 ASP A O 1
ATOM 1584 N N . GLU A 1 199 ? -23.017 -0.228 17.607 1.00 91.44 199 GLU A N 1
ATOM 1585 C CA . GLU A 1 199 ? -24.342 -0.023 17.005 1.00 91.44 199 GLU A CA 1
ATOM 1586 C C . GLU A 1 199 ? -24.313 1.025 15.880 1.00 91.44 199 GLU A C 1
ATOM 1588 O O . GLU A 1 199 ? -24.822 0.775 14.781 1.00 91.44 199 GLU A O 1
ATOM 1593 N N . LEU A 1 200 ? -23.672 2.178 16.114 1.00 90.62 200 LEU A N 1
ATOM 1594 C CA . LEU A 1 200 ? -23.509 3.219 15.090 1.00 90.62 200 LEU A CA 1
ATOM 1595 C C . LEU A 1 200 ? -22.629 2.751 13.922 1.00 90.62 200 LEU A C 1
ATOM 1597 O O . LEU A 1 200 ? -22.839 3.137 12.768 1.00 90.62 200 LEU A O 1
ATOM 1601 N N . TRP A 1 201 ? -21.626 1.921 14.200 1.00 91.50 201 TRP A N 1
ATOM 1602 C CA . TRP A 1 201 ? -20.744 1.358 13.184 1.00 91.50 201 TRP A CA 1
ATOM 1603 C C . TRP A 1 201 ? -21.466 0.342 12.293 1.00 91.50 201 TRP A C 1
ATOM 1605 O O . TRP A 1 201 ? -21.265 0.334 11.073 1.00 91.50 201 TRP A O 1
ATOM 1615 N N . ASP A 1 202 ? -22.329 -0.495 12.867 1.00 92.12 202 ASP A N 1
ATOM 1616 C CA . ASP A 1 202 ? -23.161 -1.438 12.121 1.00 92.12 202 ASP A CA 1
ATOM 1617 C C . ASP A 1 202 ? -24.262 -0.729 11.318 1.00 92.12 202 ASP A C 1
ATOM 1619 O O . ASP A 1 202 ? -24.487 -1.092 10.154 1.00 92.12 202 ASP A O 1
ATOM 1623 N N . GLU A 1 203 ? -24.839 0.356 11.851 1.00 89.88 203 GLU A N 1
ATOM 1624 C CA . GLU A 1 203 ? -25.678 1.287 11.081 1.00 89.88 203 GLU A CA 1
ATOM 1625 C C . GLU A 1 203 ? -24.904 1.827 9.864 1.00 89.88 203 GLU A C 1
ATOM 1627 O O . GLU A 1 203 ? -25.364 1.714 8.723 1.00 89.88 203 GLU A O 1
ATOM 1632 N N . ALA A 1 204 ? -23.670 2.306 10.066 1.00 88.38 204 ALA A N 1
ATOM 1633 C CA . ALA A 1 204 ? -22.817 2.836 9.001 1.00 88.38 204 ALA A CA 1
ATOM 1634 C C . ALA A 1 204 ? -22.435 1.794 7.930 1.00 88.38 204 ALA A C 1
ATOM 1636 O O . ALA A 1 204 ? -22.141 2.147 6.780 1.00 88.38 204 ALA A O 1
ATOM 1637 N N . LYS A 1 205 ? -22.398 0.501 8.281 1.00 88.12 205 LYS A N 1
ATOM 1638 C CA . LYS A 1 205 ? -22.197 -0.595 7.316 1.00 88.12 205 LYS A CA 1
ATOM 1639 C C . LYS A 1 205 ? -23.428 -0.839 6.444 1.00 88.12 205 LYS A C 1
ATOM 1641 O O . LYS A 1 205 ? -23.284 -1.487 5.407 1.00 88.12 205 LYS A O 1
ATOM 1646 N N . GLY A 1 206 ? -24.605 -0.360 6.849 1.00 82.19 206 GLY A N 1
ATOM 1647 C CA . GLY A 1 206 ? -25.881 -0.767 6.269 1.00 82.19 206 GLY A CA 1
ATOM 1648 C C . GLY A 1 206 ? -26.229 -2.219 6.604 1.00 82.19 206 GLY A C 1
ATOM 1649 O O . GLY A 1 206 ? -26.968 -2.862 5.855 1.00 82.19 206 GLY A O 1
ATOM 1650 N N . ALA A 1 207 ? -25.667 -2.763 7.690 1.00 60.19 207 ALA A N 1
ATOM 1651 C CA . ALA A 1 207 ? -26.042 -4.079 8.171 1.00 60.19 207 ALA A CA 1
ATOM 1652 C C . ALA A 1 207 ? -27.466 -3.970 8.730 1.00 60.19 207 ALA A C 1
ATOM 1654 O O . ALA A 1 207 ? -27.691 -3.349 9.765 1.00 60.19 207 ALA A O 1
ATOM 1655 N N . LYS A 1 208 ? -28.457 -4.535 8.027 1.00 44.88 208 LYS A N 1
ATOM 1656 C CA . LYS A 1 208 ? -29.784 -4.724 8.624 1.00 44.88 208 LYS A CA 1
ATOM 1657 C C . LYS A 1 208 ? -29.595 -5.554 9.892 1.00 44.88 208 LYS A C 1
ATOM 1659 O O . LYS A 1 208 ? -28.956 -6.607 9.816 1.00 44.88 208 LYS A O 1
ATOM 1664 N N . ARG A 1 209 ? -30.141 -5.086 11.024 1.00 44.84 209 ARG A N 1
ATOM 1665 C CA . ARG A 1 209 ? -30.293 -5.903 12.236 1.00 44.84 209 ARG A CA 1
ATOM 1666 C C . ARG A 1 209 ? -30.843 -7.263 11.794 1.00 44.84 209 ARG A C 1
ATOM 1668 O O . ARG A 1 209 ? -31.842 -7.317 11.079 1.00 44.84 209 ARG A O 1
ATOM 1675 N N . LYS A 1 210 ? -30.118 -8.340 12.108 1.00 39.19 210 LYS A N 1
ATOM 1676 C CA . LYS A 1 210 ? -30.684 -9.686 12.030 1.00 39.19 210 LYS A CA 1
ATOM 1677 C C . LYS A 1 210 ? -31.716 -9.747 13.151 1.00 39.19 21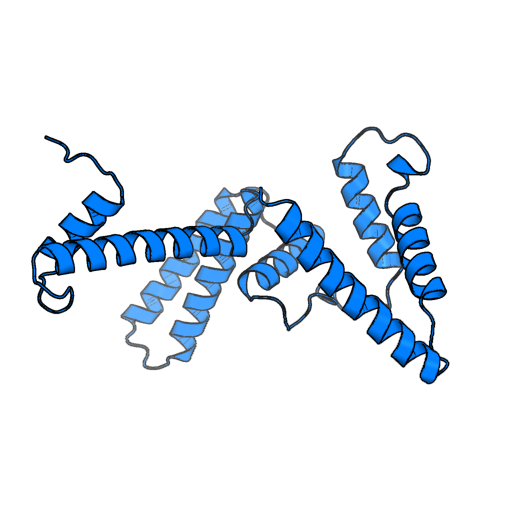0 LYS A C 1
ATOM 1679 O O . LYS A 1 210 ? -31.319 -9.885 14.304 1.00 39.19 210 LYS A O 1
ATOM 1684 N N . ASP A 1 211 ? -32.976 -9.526 12.793 1.00 32.81 211 ASP A N 1
ATOM 1685 C CA . ASP A 1 211 ? -34.125 -9.911 13.617 1.00 32.81 211 ASP A CA 1
ATOM 1686 C C . ASP A 1 211 ? -34.178 -11.441 13.765 1.00 32.81 211 ASP A C 1
ATOM 1688 O O . ASP A 1 211 ? -33.813 -12.145 12.787 1.00 32.81 211 ASP A O 1
#

Secondary structure (DSSP, 8-state):
--HHHHHHHHHHHHHHHHHHHHHHHTTTS--HHHHHHHHHHHHHHH-HHHHSS--S-HHHHHHHHHHHHHHTS---SSTTTT--TTS-HHHHHHHHHHHHHHTT-S-SSHHHHHHHHHHHHHHHHHHHHTT---HHHHHHHHHHHHHHHHHHHHHTT--HHHHHHHHHHHHHHHHHHHHHHHHHTT--GGGS-HHHHHHHHHHHHT-----

Solvent-accessible surface area (backbone atoms only — not comparable to full-atom values): 12051 Å² total; per-residue (Å²): 130,67,64,67,63,52,52,51,54,52,49,56,54,49,48,53,53,54,51,52,24,50,60,30,40,78,67,74,71,46,41,60,66,55,54,54,47,56,51,50,54,49,50,46,73,51,32,39,68,80,70,57,62,92,70,95,53,74,67,61,51,56,52,52,38,54,51,52,55,56,75,76,47,71,94,60,94,45,90,68,63,89,66,64,86,88,46,60,65,56,54,41,50,41,53,49,50,57,44,39,35,75,73,67,60,62,70,96,48,61,65,61,38,49,56,50,33,55,49,32,51,49,51,35,52,46,43,69,65,69,64,60,87,49,69,62,59,51,50,52,32,51,47,48,36,54,52,31,53,33,52,42,25,56,69,73,74,44,60,52,51,61,53,48,49,54,50,52,54,52,49,54,56,26,51,54,45,34,50,50,54,28,49,78,71,76,42,56,66,91,82,48,54,72,67,60,50,48,53,37,45,38,55,50,70,66,55,72,80,84,125

Sequence (211 aa):
RDDDAVREELGDLLLQIVFHARLAQEREAFDMSDVVKGISDKMVSRHPHVFGSEFETAEEVVGQWEERKKEEGKMRESLLDGVPRTMPSLLRAARLQSRAARAGFDWSRVDGAIDKLDEEIGEFRAALKSGSKDPSEIEDELGDVFFSLVNISRFVGVNPEDALRKTISKFIKRFRHMEMRAADSGRELKDMSLEEMDELWDEAKGAKRKD

InterPro domains:
  IPR004518 NTP pyrophosphohydrolase MazG-like domain [PF03819] (2-51)
  IPR004518 NTP pyrophosphohydrolase MazG-like domain [PF03819] (116-177)
  IPR011551 NTP pyrophosphohydrolase MazG [PTHR30522] (2-209)
  IPR011551 NTP pyrophosphohydrolase MazG [TIGR00444] (2-205)
  IPR048011 MazG-like, C-terminal domain [cd11529] (88-205)
  IPR048015 MazG-like, N-terminal domain [cd11528] (1-69)

Organism: NCBI:txid412755

pLDDT: mean 83.7, std 14.59, range [32.81, 97.12]

Foldseek 3Di:
DPVVVVVVVVVVVVVVLQVVQVVCVVVVNHHPVVVVVVVVVLVCQLPCCVNNDPDDDPVVSVVVSVVVVVVVDDPDVDLLPPQDPPDDPLQSLLVSVVSCVVVVNDDPALVVLVVQLVVLVVQLVCCVVVVPPDVVSNVVSVVSNSSSVSNSCVRVVHRPVVVVVVVVVLVVQLVVQLQVVCVVVVHGPVPDDPVRSVVSSCVSVVPDPPD